Protein AF-A0A101W1P0-F1 (afdb_monomer_lite)

Sequence (208 aa):
MMTFKEIDERINHYEEEIEWSANLIKRLNEILVDEESKSLIENIEKQKMKVEFFCFVTSNYLDLLCTYRNLKRAKSDWEKYYNIKIAYLISYETINTYHKFKGQIYKTVDQEEKDFYKQFFDMLNREVSEFKEIYDYDNVMSKIRNKSIAHYDRNFLDYYSSFELIDNNNSKDIVRSFLNFINPLHYFTYGLIKGEIDQFLFIDSWMS

Secondary structure (DSSP, 8-state):
---HHHHHHHHHHHHHHHHHHHHHHHHHHHHHHH---HHHHHHHHHHHHHHHHHHHHHHHHHHHHHHHHHHHH--SHHHHHHHHHHHHHHHHHHHHHHHHHHHHHHHHS-TTTHHHHHHHHHHHHHHHHHHHHHTTIIIIIHHHIIIIISS--SSHHHHHHHHHHHHHTTGGGHHHHHHHHHHHHHHHHHHHHHT---TTHHHHTT--

Structur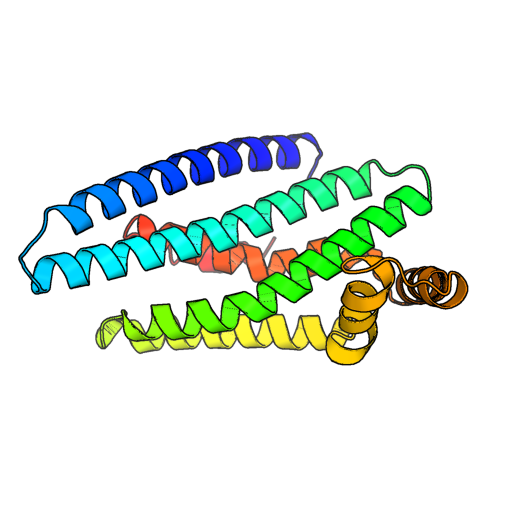e (mmCIF, N/CA/C/O backbone):
data_AF-A0A101W1P0-F1
#
_entry.id   AF-A0A101W1P0-F1
#
loop_
_atom_site.group_PDB
_atom_site.id
_atom_site.type_symbol
_atom_site.label_atom_id
_atom_site.label_alt_id
_atom_site.label_comp_id
_atom_site.label_asym_id
_atom_site.label_entity_id
_atom_site.label_seq_id
_atom_site.pdbx_PDB_ins_code
_atom_site.Cartn_x
_atom_site.Cartn_y
_atom_site.Cartn_z
_atom_site.occupancy
_atom_site.B_iso_or_equiv
_atom_site.auth_seq_id
_atom_site.auth_comp_id
_atom_site.auth_asym_id
_atom_site.auth_atom_id
_atom_site.pdbx_PDB_model_num
ATOM 1 N N . MET A 1 1 ? 1.125 11.527 -17.133 1.00 65.06 1 MET A N 1
ATOM 2 C CA . MET A 1 1 ? 2.288 10.861 -16.490 1.00 65.06 1 MET A CA 1
ATOM 3 C C . MET A 1 1 ? 2.918 11.850 -15.517 1.00 65.06 1 MET A C 1
ATOM 5 O O . MET A 1 1 ? 3.311 12.911 -15.981 1.00 65.06 1 MET A O 1
ATOM 9 N N . MET A 1 2 ? 3.004 11.537 -14.215 1.00 76.81 2 MET A N 1
ATOM 10 C CA . MET A 1 2 ? 3.520 12.484 -13.203 1.00 76.81 2 MET A CA 1
ATOM 11 C C . MET A 1 2 ? 4.956 12.943 -13.510 1.00 76.81 2 MET A C 1
ATOM 13 O O . MET A 1 2 ? 5.823 12.127 -13.857 1.00 76.81 2 MET A O 1
ATOM 17 N N . THR A 1 3 ? 5.206 14.241 -13.383 1.00 86.81 3 THR A N 1
ATOM 18 C CA . THR A 1 3 ? 6.513 14.906 -13.437 1.00 86.81 3 THR A CA 1
ATOM 19 C C . THR A 1 3 ? 7.334 14.604 -12.180 1.00 86.81 3 THR A C 1
ATOM 21 O O . THR A 1 3 ? 6.804 14.158 -11.169 1.00 86.81 3 THR A O 1
ATOM 24 N N . PHE A 1 4 ? 8.651 14.837 -12.219 1.00 89.06 4 PHE A N 1
ATOM 25 C CA . PHE A 1 4 ? 9.485 14.664 -11.019 1.00 89.06 4 PHE A CA 1
ATOM 26 C C . PHE A 1 4 ? 9.075 15.600 -9.884 1.00 89.06 4 PHE A C 1
ATOM 28 O O . PHE A 1 4 ? 9.052 15.169 -8.740 1.00 89.06 4 PHE A O 1
ATOM 35 N N . LYS A 1 5 ? 8.701 16.838 -10.223 1.00 87.94 5 LYS A N 1
ATOM 36 C CA . LYS A 1 5 ? 8.230 17.824 -9.256 1.00 87.94 5 LYS A CA 1
ATOM 37 C C . LYS A 1 5 ? 6.978 17.328 -8.526 1.00 87.94 5 LYS A C 1
ATOM 39 O O . LYS A 1 5 ? 6.982 17.299 -7.307 1.00 87.94 5 LYS A O 1
ATOM 44 N N . GLU A 1 6 ? 5.973 16.853 -9.264 1.00 83.31 6 GLU A N 1
ATOM 45 C CA . GLU A 1 6 ? 4.740 16.312 -8.669 1.00 83.31 6 GLU A CA 1
ATOM 46 C C . GLU A 1 6 ? 5.007 15.080 -7.793 1.00 83.31 6 GLU A C 1
ATOM 48 O O . GLU A 1 6 ? 4.371 14.912 -6.757 1.00 83.31 6 GLU A O 1
ATOM 53 N N . ILE A 1 7 ? 5.944 14.209 -8.191 1.00 85.94 7 ILE A N 1
ATOM 54 C CA . ILE A 1 7 ? 6.313 13.042 -7.378 1.00 85.94 7 ILE A CA 1
ATOM 55 C C . ILE A 1 7 ? 6.974 13.487 -6.069 1.00 85.94 7 ILE A C 1
ATOM 57 O O . ILE A 1 7 ? 6.608 12.984 -5.012 1.00 85.94 7 ILE A O 1
ATOM 61 N N . ASP A 1 8 ? 7.927 14.419 -6.131 1.00 87.94 8 ASP A N 1
ATOM 62 C CA . ASP A 1 8 ? 8.639 14.910 -4.948 1.00 87.94 8 ASP A CA 1
ATOM 63 C C . ASP A 1 8 ? 7.693 15.682 -4.002 1.00 87.94 8 ASP A C 1
ATOM 65 O O . ASP A 1 8 ? 7.749 15.485 -2.792 1.00 87.94 8 ASP A O 1
ATOM 69 N N . GLU A 1 9 ? 6.765 16.484 -4.537 1.00 86.44 9 GLU A N 1
ATOM 70 C CA . GLU A 1 9 ? 5.724 17.166 -3.750 1.00 86.44 9 GLU A CA 1
ATOM 71 C C . GLU A 1 9 ? 4.811 16.173 -3.020 1.00 86.44 9 GLU A C 1
ATOM 73 O O . GLU A 1 9 ? 4.556 16.339 -1.827 1.00 86.44 9 GLU A O 1
ATOM 78 N N . ARG A 1 10 ? 4.363 15.110 -3.702 1.00 86.12 10 ARG A N 1
ATOM 79 C CA . ARG A 1 10 ? 3.556 14.052 -3.076 1.00 86.12 10 ARG A CA 1
ATOM 80 C C . ARG A 1 10 ? 4.334 13.292 -2.007 1.00 86.12 10 ARG A C 1
ATOM 82 O O . ARG A 1 10 ? 3.771 13.014 -0.957 1.00 86.12 10 ARG A O 1
ATOM 89 N N . ILE A 1 11 ? 5.603 12.961 -2.259 1.00 89.94 11 ILE A N 1
ATOM 90 C CA . ILE A 1 11 ? 6.446 12.274 -1.269 1.00 89.94 11 ILE A CA 1
ATOM 91 C C . ILE A 1 11 ? 6.543 13.111 0.007 1.00 89.94 11 ILE A C 1
ATOM 93 O O . ILE A 1 11 ? 6.231 12.600 1.075 1.00 89.94 11 ILE A O 1
ATOM 97 N N . ASN A 1 12 ? 6.897 14.393 -0.109 1.00 89.62 12 ASN A N 1
ATOM 98 C CA . ASN A 1 12 ? 7.040 15.265 1.057 1.00 89.62 12 ASN A CA 1
ATOM 99 C C . ASN A 1 12 ? 5.719 15.399 1.828 1.00 89.62 12 ASN A C 1
ATOM 101 O O . ASN A 1 12 ? 5.697 15.280 3.047 1.00 89.62 12 ASN A O 1
ATOM 105 N N . HIS A 1 13 ? 4.607 15.594 1.113 1.00 87.75 13 HIS A N 1
ATOM 106 C CA . HIS A 1 13 ? 3.289 15.693 1.733 1.00 87.75 13 HIS A CA 1
ATOM 107 C C . HIS A 1 13 ? 2.920 14.428 2.525 1.00 87.75 13 HIS A C 1
ATOM 109 O O . HIS A 1 13 ? 2.543 14.516 3.690 1.00 87.75 13 HIS A O 1
ATOM 115 N N . TYR A 1 14 ? 3.059 13.244 1.924 1.00 88.12 14 TYR A N 1
ATOM 116 C CA . TYR A 1 14 ? 2.686 11.992 2.585 1.00 88.12 14 TYR A CA 1
ATOM 117 C C . TYR A 1 14 ? 3.679 11.564 3.676 1.00 88.12 14 TYR A C 1
ATOM 119 O O . TYR A 1 14 ? 3.295 10.851 4.602 1.00 88.12 14 TYR A O 1
ATOM 127 N N . GLU A 1 15 ? 4.934 12.014 3.615 1.00 93.56 15 GLU A N 1
ATOM 128 C CA . GLU A 1 15 ? 5.901 11.854 4.707 1.00 93.56 15 GLU A CA 1
ATOM 129 C C . GLU A 1 15 ? 5.435 12.598 5.970 1.00 93.56 15 GLU A C 1
ATOM 131 O O . GLU A 1 15 ? 5.394 12.005 7.052 1.00 93.56 15 GLU A O 1
ATOM 136 N N . GLU A 1 16 ? 4.973 13.845 5.824 1.00 90.81 16 GLU A N 1
ATOM 137 C CA . GLU A 1 16 ? 4.383 14.622 6.924 1.00 90.81 16 GLU A CA 1
ATOM 138 C C . GLU A 1 16 ? 3.122 13.943 7.496 1.00 90.81 16 GLU A C 1
ATOM 140 O O . GLU A 1 16 ? 2.941 13.875 8.717 1.00 90.81 16 GLU A O 1
ATOM 145 N N . GLU A 1 17 ? 2.255 13.390 6.637 1.00 89.19 17 GLU A N 1
ATOM 146 C CA . GLU A 1 17 ? 1.043 12.683 7.077 1.00 89.19 17 GLU A CA 1
ATOM 147 C C . GLU A 1 17 ? 1.354 11.406 7.873 1.00 89.19 17 GLU A C 1
ATOM 149 O O . GLU A 1 17 ? 0.677 11.116 8.869 1.00 89.19 17 GLU A O 1
ATOM 154 N N . ILE A 1 18 ? 2.387 10.651 7.482 1.00 93.50 18 ILE A N 1
ATOM 155 C CA . ILE A 1 18 ? 2.842 9.477 8.239 1.00 93.50 18 ILE A CA 1
ATOM 156 C C . ILE A 1 18 ? 3.425 9.889 9.584 1.00 93.50 18 ILE A C 1
ATOM 158 O O . ILE A 1 18 ? 3.106 9.254 10.591 1.00 93.50 18 ILE A O 1
ATOM 162 N N . GLU A 1 19 ? 4.255 10.931 9.635 1.00 94.44 19 GLU A N 1
ATOM 163 C CA . GLU A 1 19 ? 4.837 11.393 10.896 1.00 94.44 19 GLU A CA 1
ATOM 164 C C . GLU A 1 19 ? 3.741 11.822 11.880 1.00 94.44 19 GLU A C 1
ATOM 166 O O . GLU A 1 19 ? 3.730 11.407 13.048 1.00 94.44 19 GLU A O 1
ATOM 171 N N . TRP A 1 20 ? 2.765 12.594 11.396 1.00 93.50 20 TRP A N 1
ATOM 172 C CA . TRP A 1 20 ? 1.596 12.976 12.180 1.00 93.50 20 TRP A CA 1
ATOM 173 C C . TRP A 1 20 ? 0.829 11.747 12.692 1.00 93.50 20 TRP A C 1
ATOM 175 O O . TRP A 1 20 ? 0.535 11.651 13.889 1.00 93.50 20 TRP A O 1
ATOM 185 N N . SER A 1 21 ? 0.567 10.773 11.819 1.00 93.81 21 SER A N 1
ATOM 186 C CA . SER A 1 21 ? -0.198 9.566 12.156 1.00 93.81 21 SER A CA 1
ATOM 187 C C . SER A 1 21 ? 0.542 8.650 13.136 1.00 93.81 21 SER A C 1
ATOM 189 O O . SER A 1 21 ? -0.061 8.096 14.057 1.00 93.81 21 SER A O 1
ATOM 191 N N . ALA A 1 22 ? 1.865 8.532 13.010 1.00 94.31 22 ALA A N 1
ATOM 192 C CA . ALA A 1 22 ? 2.700 7.783 13.944 1.00 94.31 22 ALA A CA 1
ATOM 193 C C . ALA A 1 22 ? 2.669 8.405 15.348 1.00 94.31 22 ALA A C 1
ATOM 195 O O . ALA A 1 22 ? 2.570 7.692 16.350 1.00 94.31 22 ALA A O 1
ATOM 196 N N . ASN A 1 23 ? 2.705 9.737 15.437 1.00 95.62 23 ASN A N 1
ATOM 197 C CA . ASN A 1 23 ? 2.563 10.445 16.708 1.00 95.62 23 ASN A CA 1
ATOM 198 C C . ASN A 1 23 ? 1.153 10.300 17.297 1.00 95.62 23 ASN A C 1
ATOM 200 O O . ASN A 1 23 ? 1.015 10.164 18.513 1.00 95.62 23 ASN A O 1
ATOM 204 N N . LEU A 1 24 ? 0.115 10.260 16.458 1.00 94.31 24 LEU A N 1
ATOM 205 C CA . LEU A 1 24 ? -1.246 9.967 16.901 1.00 94.31 24 LEU A CA 1
ATOM 206 C C . LEU A 1 24 ? -1.354 8.557 17.501 1.00 94.31 24 LEU A C 1
ATOM 208 O O . LEU A 1 24 ? -1.887 8.415 18.598 1.00 94.31 24 LEU A O 1
ATOM 212 N N . ILE A 1 25 ? -0.784 7.532 16.857 1.00 95.00 25 ILE A N 1
ATOM 213 C CA . ILE A 1 25 ? -0.753 6.159 17.399 1.00 95.00 25 ILE A CA 1
ATOM 214 C C . ILE A 1 25 ? -0.057 6.114 18.765 1.00 95.00 25 ILE A C 1
ATOM 216 O O . ILE A 1 25 ? -0.557 5.456 19.677 1.00 95.00 25 ILE A O 1
ATOM 220 N N . LYS A 1 26 ? 1.071 6.819 18.934 1.00 94.56 26 LYS A N 1
ATOM 221 C CA . LYS A 1 26 ? 1.766 6.901 20.232 1.00 94.56 26 LYS A CA 1
ATOM 222 C C . LYS A 1 26 ? 0.850 7.458 21.322 1.00 94.56 26 LYS A C 1
ATOM 224 O O . LYS A 1 26 ? 0.697 6.813 22.352 1.00 94.56 26 LYS A O 1
ATOM 229 N N . ARG A 1 27 ? 0.170 8.576 21.054 1.00 93.88 27 ARG A N 1
ATOM 230 C CA . ARG A 1 27 ? -0.783 9.185 21.998 1.00 93.88 27 ARG A CA 1
ATOM 231 C C . ARG A 1 27 ? -1.953 8.259 22.325 1.00 93.88 27 ARG A C 1
ATOM 233 O O . ARG A 1 27 ? -2.340 8.151 23.479 1.00 93.88 27 ARG A O 1
ATOM 240 N N . LEU A 1 28 ? -2.509 7.567 21.328 1.00 93.56 28 LEU A N 1
ATOM 241 C CA . LEU A 1 28 ? -3.591 6.602 21.559 1.00 93.56 28 LEU A CA 1
ATOM 242 C C . LEU A 1 28 ? -3.126 5.441 22.452 1.00 93.56 28 LEU A C 1
ATOM 244 O O . LEU A 1 28 ? -3.877 5.011 23.321 1.00 93.56 28 LEU A O 1
ATOM 248 N N . ASN A 1 29 ? -1.890 4.962 22.279 1.00 92.31 29 ASN A N 1
ATOM 249 C CA . ASN A 1 29 ? -1.316 3.936 23.153 1.00 92.31 29 ASN A CA 1
ATOM 250 C C . ASN A 1 29 ? -1.101 4.436 24.585 1.00 92.31 29 ASN A C 1
ATOM 252 O O . ASN A 1 29 ? -1.337 3.673 25.510 1.00 92.31 29 ASN A O 1
ATOM 256 N N . GLU A 1 30 ? -0.670 5.685 24.770 1.00 92.62 30 GLU A N 1
ATOM 257 C CA . GLU A 1 30 ? -0.522 6.289 26.101 1.00 92.62 30 GLU A CA 1
ATOM 258 C C . GLU A 1 30 ? -1.869 6.335 26.833 1.00 92.62 30 GLU A C 1
ATOM 260 O O . GLU A 1 30 ? -1.957 5.889 27.971 1.00 92.62 30 GLU A O 1
ATOM 265 N N . ILE A 1 31 ? -2.941 6.760 26.153 1.00 90.50 31 ILE A N 1
ATOM 266 C CA . ILE A 1 31 ? -4.289 6.795 26.745 1.00 90.50 31 ILE A CA 1
ATOM 267 C C . ILE A 1 31 ? -4.766 5.384 27.124 1.00 90.50 31 ILE A C 1
ATOM 269 O O . ILE A 1 31 ? -5.358 5.203 28.182 1.00 90.50 31 ILE A O 1
ATOM 273 N N . LEU A 1 32 ? -4.493 4.370 26.294 1.00 90.00 32 LEU A N 1
ATOM 274 C CA . LEU A 1 32 ? -4.893 2.983 26.574 1.00 90.00 32 LEU A CA 1
ATOM 275 C C . LEU A 1 32 ? -4.239 2.384 27.826 1.00 90.00 32 LEU A C 1
ATOM 277 O O . LEU A 1 32 ? -4.785 1.434 28.379 1.00 90.00 32 LEU A O 1
ATOM 281 N N . VAL A 1 33 ? -3.074 2.883 28.250 1.00 86.94 33 VAL A N 1
ATOM 282 C CA . VAL A 1 33 ? -2.383 2.382 29.451 1.00 86.94 33 VAL A CA 1
ATOM 283 C C . VAL A 1 33 ? -3.091 2.830 30.729 1.00 86.94 33 VAL A C 1
ATOM 285 O O . VAL A 1 33 ? -3.136 2.065 31.691 1.00 86.94 33 VAL A O 1
ATOM 288 N N . ASP A 1 34 ? -3.658 4.035 30.718 1.00 83.38 34 ASP A N 1
ATOM 289 C CA . ASP A 1 34 ? -4.234 4.680 31.901 1.00 83.38 34 ASP A CA 1
ATOM 290 C C . ASP A 1 34 ? -5.771 4.569 31.965 1.00 83.38 34 ASP A C 1
ATOM 292 O O . ASP A 1 34 ? -6.382 4.969 32.956 1.00 83.38 34 ASP A O 1
ATOM 296 N N . GLU A 1 35 ? -6.412 4.043 30.916 1.00 87.12 35 GLU A N 1
ATOM 297 C CA . GLU A 1 35 ? -7.869 3.963 30.816 1.00 87.12 35 GLU A CA 1
ATOM 298 C C . GLU A 1 35 ? -8.428 2.654 31.396 1.00 87.12 35 GLU A C 1
ATOM 300 O O . GLU A 1 35 ? -8.010 1.558 31.027 1.00 87.12 35 GLU A O 1
ATOM 305 N N . GLU A 1 36 ? -9.443 2.758 32.258 1.00 86.25 36 GLU A N 1
ATOM 306 C CA . GLU A 1 36 ? -10.126 1.604 32.867 1.00 86.25 36 GLU A CA 1
ATOM 307 C C . GLU A 1 36 ? -11.533 1.379 32.280 1.00 86.25 36 GLU A C 1
ATOM 309 O O . GLU A 1 36 ? -12.124 0.301 32.419 1.00 86.25 36 GLU A O 1
ATOM 314 N N . SER A 1 37 ? -12.097 2.376 31.589 1.00 90.88 37 SER A N 1
ATOM 315 C CA . SER A 1 37 ? -13.409 2.268 30.957 1.00 90.88 37 SER A CA 1
ATOM 316 C C . SER A 1 37 ? -13.354 1.382 29.717 1.00 90.88 37 SER A C 1
ATOM 318 O O . SER A 1 37 ? -12.920 1.796 28.642 1.00 90.88 37 SER A O 1
ATOM 320 N N . LYS A 1 38 ? -13.920 0.175 29.826 1.00 88.00 38 LYS A N 1
ATOM 321 C CA . LYS A 1 38 ? -14.026 -0.781 28.712 1.00 88.00 38 LYS A CA 1
ATOM 322 C C . LYS A 1 38 ? -14.608 -0.165 27.430 1.00 88.00 38 LYS A C 1
ATOM 324 O O . LYS A 1 38 ? -14.101 -0.416 26.344 1.00 88.00 38 LYS A O 1
ATOM 329 N N . SER A 1 39 ? -15.651 0.658 27.554 1.00 88.69 39 SER A N 1
ATOM 330 C CA . SER A 1 39 ? -16.285 1.311 26.396 1.00 88.69 39 SER A CA 1
ATOM 331 C C . SER A 1 39 ? -15.371 2.325 25.698 1.00 88.69 39 SER A C 1
ATOM 333 O O . SER A 1 39 ? -15.415 2.470 24.478 1.00 88.69 39 SER A O 1
ATOM 335 N N . LEU A 1 40 ? -14.525 3.016 26.465 1.00 89.12 40 LEU A N 1
ATOM 336 C CA . LEU A 1 40 ? -13.589 3.998 25.937 1.00 89.12 40 LEU A CA 1
ATOM 337 C C . LEU A 1 40 ? -12.370 3.307 25.319 1.00 89.12 40 LEU A C 1
ATOM 339 O O . LEU A 1 40 ? -11.974 3.680 24.218 1.00 89.12 40 LEU A O 1
ATOM 343 N N . ILE A 1 41 ? -11.871 2.240 25.952 1.00 91.12 41 ILE A N 1
ATOM 344 C CA . ILE A 1 41 ? -10.843 1.348 25.393 1.00 91.12 41 ILE A CA 1
ATOM 345 C C . ILE A 1 41 ? -11.269 0.845 24.011 1.00 91.12 41 ILE A C 1
ATOM 347 O O . ILE A 1 41 ? -10.544 1.048 23.041 1.00 91.12 41 ILE A O 1
ATOM 351 N N . GLU A 1 42 ? -12.471 0.271 23.888 1.00 90.25 42 GLU A N 1
ATOM 352 C CA . GLU A 1 42 ? -12.977 -0.247 22.609 1.00 90.25 42 GLU A CA 1
ATOM 353 C C . GLU A 1 42 ? -13.041 0.847 21.525 1.00 90.25 42 GLU A C 1
ATOM 355 O O . GLU A 1 42 ? -12.710 0.605 20.362 1.00 90.25 42 GLU A O 1
ATOM 360 N N . ASN A 1 43 ? -13.431 2.072 21.888 1.00 90.62 43 ASN A N 1
ATOM 361 C CA . ASN A 1 43 ? -13.457 3.196 20.953 1.00 90.62 43 ASN A CA 1
ATOM 362 C C . ASN A 1 43 ? -12.049 3.644 20.536 1.00 90.62 43 ASN A C 1
ATOM 364 O O . ASN A 1 43 ? -11.818 3.904 19.353 1.00 90.62 43 ASN A O 1
ATOM 368 N N . ILE A 1 44 ? -11.103 3.707 21.474 1.00 92.81 44 ILE A N 1
ATOM 369 C CA . ILE A 1 44 ? -9.711 4.072 21.191 1.00 92.81 44 ILE A CA 1
ATOM 370 C C . ILE A 1 44 ? -9.046 3.012 20.306 1.00 92.81 44 ILE A C 1
ATOM 372 O O . ILE A 1 44 ? -8.378 3.367 19.336 1.00 92.81 44 ILE A O 1
ATOM 376 N N . GLU A 1 45 ? -9.277 1.724 20.564 1.00 92.44 45 GLU A N 1
ATOM 377 C CA . GLU A 1 45 ? -8.770 0.627 19.731 1.00 92.44 45 GLU A CA 1
ATOM 378 C C . GLU A 1 45 ? -9.301 0.702 18.295 1.00 92.44 45 GLU A C 1
ATOM 380 O O . GLU A 1 45 ? -8.533 0.546 17.341 1.00 92.44 45 GLU A O 1
ATOM 385 N N . LYS A 1 46 ? -10.594 1.013 18.114 1.00 91.44 46 LYS A N 1
ATOM 386 C CA . LYS A 1 46 ? -11.175 1.241 16.780 1.00 91.44 46 LYS A CA 1
ATOM 387 C C . LYS A 1 46 ? -10.498 2.404 16.056 1.00 91.44 46 LYS A C 1
ATOM 389 O O . LYS A 1 46 ? -10.213 2.290 14.865 1.00 91.44 46 LYS A O 1
ATOM 394 N N . GLN A 1 47 ? -10.238 3.513 16.749 1.00 92.12 47 GLN A N 1
ATOM 395 C CA . GLN A 1 47 ? -9.557 4.665 16.151 1.00 92.12 47 GLN A CA 1
ATOM 396 C C . GLN A 1 47 ? -8.106 4.343 15.803 1.00 92.12 47 GLN A C 1
ATOM 398 O O . GLN A 1 47 ? -7.673 4.597 14.682 1.00 92.12 47 GLN A O 1
ATOM 403 N N . LYS A 1 48 ? -7.377 3.696 16.715 1.00 94.31 48 LYS A N 1
ATOM 404 C CA . LYS A 1 48 ? -6.009 3.235 16.473 1.00 94.31 48 LYS A CA 1
ATOM 405 C C . LYS A 1 48 ? -5.934 2.343 15.235 1.00 94.31 48 LYS A C 1
ATOM 407 O O . LYS A 1 48 ? -5.092 2.586 14.381 1.00 94.31 48 LYS A O 1
ATOM 412 N N . MET A 1 49 ? -6.852 1.390 15.086 1.00 94.19 49 MET A N 1
ATOM 413 C CA . MET A 1 49 ? -6.920 0.510 13.916 1.00 94.19 49 MET A CA 1
ATOM 414 C C . MET A 1 49 ? -7.122 1.279 12.600 1.00 94.19 49 MET A C 1
ATOM 416 O O . MET A 1 49 ? -6.500 0.942 11.593 1.00 94.19 49 MET A O 1
ATOM 420 N N . LYS A 1 50 ? -7.969 2.319 12.586 1.00 92.88 50 LYS A N 1
ATOM 421 C CA . LYS A 1 50 ? -8.150 3.187 11.407 1.00 92.88 50 LYS A CA 1
ATOM 422 C C . LYS A 1 50 ? -6.857 3.929 11.059 1.00 92.88 50 LYS A C 1
ATOM 424 O O . LYS A 1 50 ? -6.475 3.963 9.891 1.00 92.88 50 LYS A O 1
ATOM 429 N N . VAL A 1 51 ? -6.164 4.464 12.067 1.00 94.88 51 VAL A N 1
ATOM 430 C CA . VAL A 1 51 ? -4.887 5.170 11.879 1.00 94.88 51 VAL A CA 1
ATOM 431 C C . VAL A 1 51 ? -3.786 4.218 11.410 1.00 94.88 51 VAL A C 1
ATOM 433 O O . VAL A 1 51 ? -3.054 4.540 10.483 1.00 94.88 51 VAL A O 1
ATOM 436 N N . GLU A 1 52 ? -3.694 3.016 11.979 1.00 95.75 52 GLU A N 1
ATOM 437 C CA . GLU A 1 52 ? -2.753 1.983 11.531 1.00 95.75 52 GLU A CA 1
ATOM 438 C C . GLU A 1 52 ? -3.019 1.560 10.085 1.00 95.75 52 GLU A C 1
ATOM 440 O O . GLU A 1 52 ? -2.073 1.375 9.317 1.00 95.75 52 GLU A O 1
ATOM 445 N N . PHE A 1 53 ? -4.291 1.457 9.687 1.00 95.25 53 PHE A N 1
ATOM 446 C CA . PHE A 1 53 ? -4.635 1.134 8.309 1.00 95.25 53 PHE A CA 1
ATOM 447 C C . PHE A 1 53 ? -4.222 2.246 7.340 1.00 95.25 53 PHE A C 1
ATOM 449 O O . PHE A 1 53 ? -3.640 1.957 6.297 1.00 95.25 53 PHE A O 1
ATOM 456 N N . PHE A 1 54 ? -4.459 3.509 7.693 1.00 94.69 54 PHE A N 1
ATOM 457 C CA . PHE A 1 54 ? -3.957 4.646 6.926 1.00 94.69 54 PHE A CA 1
ATOM 458 C C . PHE A 1 54 ? -2.433 4.631 6.820 1.00 94.69 54 PHE A C 1
ATOM 460 O O . PHE A 1 54 ? -1.925 4.596 5.707 1.00 94.69 54 PHE A O 1
ATOM 467 N N . CYS A 1 55 ? -1.707 4.529 7.940 1.00 95.88 55 CYS A N 1
ATOM 468 C CA . CYS A 1 55 ? -0.244 4.430 7.945 1.00 95.88 55 CYS A CA 1
ATOM 469 C C . CYS A 1 55 ? 0.255 3.316 7.020 1.00 95.88 55 CYS A C 1
ATOM 471 O O . CYS A 1 55 ? 1.202 3.512 6.258 1.00 95.88 55 CYS A O 1
ATOM 473 N N . PHE A 1 56 ? -0.387 2.145 7.063 1.00 96.38 56 PHE A N 1
ATOM 474 C CA . PHE A 1 56 ? -0.066 1.034 6.177 1.00 96.38 56 PHE A CA 1
ATOM 475 C C . PHE A 1 56 ? -0.251 1.420 4.703 1.00 96.38 56 PHE A C 1
ATOM 477 O O . PHE A 1 56 ? 0.649 1.207 3.898 1.00 96.38 56 PHE A O 1
ATOM 484 N N . VAL A 1 57 ? -1.380 2.017 4.331 1.00 94.75 57 VAL A N 1
ATOM 485 C CA . VAL A 1 57 ? -1.637 2.402 2.937 1.00 94.75 57 VAL A CA 1
ATOM 486 C C . VAL A 1 57 ? -0.689 3.513 2.476 1.00 94.75 57 VAL A C 1
ATOM 488 O O . VAL A 1 57 ? -0.076 3.383 1.419 1.00 94.75 57 VAL A O 1
ATOM 491 N N . THR A 1 58 ? -0.512 4.567 3.273 1.00 93.75 58 THR A N 1
ATOM 492 C CA . THR A 1 58 ? 0.338 5.722 2.949 1.00 93.75 58 THR A CA 1
ATOM 493 C C . THR A 1 58 ? 1.813 5.344 2.852 1.00 93.75 58 THR A C 1
ATOM 495 O O . THR A 1 58 ? 2.500 5.803 1.943 1.00 93.75 58 THR A O 1
ATOM 498 N N . SER A 1 59 ? 2.311 4.454 3.717 1.00 96.31 59 SER A N 1
ATOM 499 C CA . SER A 1 59 ? 3.702 3.975 3.625 1.00 96.31 59 SER A CA 1
ATOM 500 C C . SER A 1 59 ? 3.954 3.190 2.338 1.00 96.31 59 SER A C 1
ATOM 502 O O . SER A 1 59 ? 4.902 3.490 1.616 1.00 96.31 59 SER A O 1
ATOM 504 N N . ASN A 1 60 ? 3.057 2.269 1.972 1.00 95.94 60 ASN A N 1
ATOM 505 C CA . ASN A 1 60 ? 3.166 1.557 0.695 1.00 95.94 60 ASN A CA 1
ATOM 506 C C . ASN A 1 60 ? 3.021 2.511 -0.504 1.00 95.94 60 ASN A C 1
ATOM 508 O O . ASN A 1 60 ? 3.692 2.334 -1.521 1.00 95.94 60 ASN A O 1
ATOM 512 N N . TYR A 1 61 ? 2.189 3.549 -0.386 1.00 91.62 61 TYR A N 1
ATOM 513 C CA . TYR A 1 61 ? 2.065 4.594 -1.399 1.00 91.62 61 TYR A CA 1
ATOM 514 C C . TYR A 1 61 ? 3.380 5.358 -1.611 1.00 91.62 61 TYR A C 1
ATOM 516 O O . TYR A 1 61 ? 3.841 5.507 -2.746 1.00 91.62 61 TYR A O 1
ATOM 524 N N . LEU A 1 62 ? 4.019 5.793 -0.522 1.00 93.88 62 LEU A N 1
ATOM 525 C CA . LEU A 1 62 ? 5.329 6.445 -0.544 1.00 93.88 62 LEU A CA 1
ATOM 526 C C . LEU A 1 62 ? 6.408 5.551 -1.152 1.00 93.88 62 LEU A C 1
ATOM 528 O O . LEU A 1 62 ? 7.166 6.005 -2.013 1.00 93.88 62 LEU A O 1
ATOM 532 N N . ASP A 1 63 ? 6.456 4.280 -0.755 1.00 95.56 63 ASP A N 1
ATOM 533 C CA . ASP A 1 63 ? 7.424 3.321 -1.285 1.00 95.56 63 ASP A CA 1
ATOM 534 C C . ASP A 1 63 ? 7.260 3.143 -2.804 1.00 95.56 63 ASP A C 1
ATOM 536 O O . ASP A 1 63 ? 8.249 3.115 -3.548 1.00 95.56 63 ASP A O 1
ATOM 540 N N . LEU A 1 64 ? 6.018 3.109 -3.301 1.00 93.00 64 LEU A N 1
ATOM 541 C CA . LEU A 1 64 ? 5.723 3.074 -4.736 1.00 93.00 64 LEU A CA 1
ATOM 542 C C . LEU A 1 64 ? 6.130 4.368 -5.444 1.00 93.00 64 LEU A C 1
ATOM 544 O O . LEU A 1 64 ? 6.717 4.293 -6.523 1.00 93.00 64 LEU A O 1
ATOM 548 N N . LEU A 1 65 ? 5.876 5.545 -4.862 1.00 91.38 65 LEU A N 1
ATOM 549 C CA . LEU A 1 65 ? 6.305 6.828 -5.436 1.00 91.38 65 LEU A CA 1
ATOM 550 C C . LEU A 1 65 ? 7.830 6.933 -5.521 1.00 91.38 65 LEU A C 1
ATOM 552 O O . LEU A 1 65 ? 8.367 7.327 -6.561 1.00 91.38 65 LEU A O 1
ATOM 556 N N . CYS A 1 66 ? 8.538 6.531 -4.466 1.00 94.69 66 CYS A N 1
ATOM 557 C CA . CYS A 1 66 ? 9.995 6.450 -4.448 1.00 94.69 66 CYS A CA 1
ATOM 558 C C . CYS A 1 66 ? 10.509 5.491 -5.528 1.00 94.69 66 CYS A C 1
ATOM 560 O O . CYS A 1 66 ? 11.396 5.848 -6.309 1.00 94.69 66 CYS A O 1
ATOM 562 N N . THR A 1 67 ? 9.907 4.305 -5.624 1.00 94.06 67 THR A N 1
ATOM 563 C CA . THR A 1 67 ? 10.242 3.298 -6.639 1.00 94.06 67 THR A CA 1
ATOM 564 C C . THR A 1 67 ? 9.989 3.824 -8.052 1.00 94.06 67 THR A C 1
ATOM 566 O O . THR A 1 67 ? 10.837 3.681 -8.932 1.00 94.06 67 THR A O 1
ATOM 569 N N . TYR A 1 68 ? 8.867 4.509 -8.274 1.00 91.38 68 TYR A N 1
ATOM 570 C CA . TYR A 1 68 ? 8.523 5.126 -9.552 1.00 91.38 68 TYR A CA 1
ATOM 571 C C . TYR A 1 68 ? 9.513 6.227 -9.940 1.00 91.38 68 TYR A C 1
ATOM 573 O O . TYR A 1 68 ? 10.022 6.244 -11.064 1.00 91.38 68 TYR A O 1
ATOM 581 N N . ARG A 1 69 ? 9.841 7.124 -9.001 1.00 93.00 69 ARG A N 1
ATOM 582 C CA . ARG A 1 69 ? 10.847 8.178 -9.190 1.00 93.00 69 ARG A CA 1
ATOM 583 C C . ARG A 1 69 ? 12.186 7.588 -9.615 1.00 93.00 69 ARG A C 1
ATOM 585 O O . ARG A 1 69 ? 12.799 8.079 -10.563 1.00 93.00 69 ARG A O 1
ATOM 592 N N . ASN A 1 70 ? 12.623 6.537 -8.929 1.00 93.75 70 ASN A N 1
ATOM 593 C CA . ASN A 1 70 ? 13.890 5.871 -9.197 1.00 93.75 70 ASN A CA 1
ATOM 594 C C . ASN A 1 70 ? 13.869 5.144 -10.544 1.00 93.75 70 ASN A C 1
ATOM 596 O O . ASN A 1 70 ? 14.812 5.286 -11.319 1.00 93.75 70 ASN A O 1
ATOM 600 N N . LEU A 1 71 ? 12.772 4.459 -10.881 1.00 91.19 71 LEU A N 1
ATOM 601 C CA . LEU A 1 71 ? 12.599 3.808 -12.180 1.00 91.19 71 LEU A CA 1
ATOM 602 C C . LEU A 1 71 ? 12.678 4.817 -13.336 1.00 91.19 71 LEU A C 1
ATOM 604 O O . LEU A 1 71 ? 13.341 4.549 -14.335 1.00 91.19 71 LEU A O 1
ATOM 608 N N . LYS A 1 72 ? 12.086 6.011 -13.185 1.00 89.31 72 LYS A N 1
ATOM 609 C CA . LYS A 1 72 ? 12.189 7.092 -14.184 1.00 89.31 72 LYS A CA 1
ATOM 610 C C . LYS A 1 72 ? 13.599 7.671 -14.327 1.00 89.31 72 LYS A C 1
ATOM 612 O O . LYS A 1 72 ? 13.901 8.262 -15.360 1.00 89.31 72 LYS A O 1
ATOM 617 N N . ARG A 1 73 ? 14.440 7.567 -13.293 1.00 93.06 73 ARG A N 1
ATOM 618 C CA . ARG A 1 73 ? 15.836 8.045 -13.299 1.00 93.06 73 ARG A CA 1
ATOM 619 C C . ARG A 1 73 ? 16.842 6.960 -13.680 1.00 93.06 73 ARG A C 1
ATOM 621 O O . ARG A 1 73 ? 17.996 7.298 -13.934 1.00 93.06 73 ARG A O 1
ATOM 628 N N . ALA A 1 74 ? 16.422 5.696 -13.706 1.00 93.06 74 ALA A N 1
ATOM 629 C CA . ALA A 1 74 ? 17.283 4.554 -13.965 1.00 93.06 74 ALA A CA 1
ATOM 630 C C . ALA A 1 74 ? 17.963 4.676 -15.336 1.00 93.06 74 ALA A C 1
ATOM 632 O O . ALA A 1 74 ? 17.306 4.893 -16.357 1.00 93.06 74 ALA A O 1
ATOM 633 N N . LYS A 1 75 ? 19.288 4.520 -15.356 1.00 93.31 75 LYS A N 1
ATOM 634 C CA . LYS A 1 75 ? 20.104 4.619 -16.575 1.00 93.31 75 LYS A CA 1
ATOM 635 C C . LYS A 1 75 ? 20.545 3.247 -17.061 1.00 93.31 75 LYS A C 1
ATOM 637 O O . LYS A 1 75 ? 20.631 3.022 -18.264 1.00 93.31 75 LYS A O 1
ATOM 642 N N . SER A 1 76 ? 20.802 2.339 -16.127 1.00 91.44 76 SER A N 1
ATOM 643 C CA . SER A 1 76 ? 21.174 0.953 -16.389 1.00 91.44 76 SER A CA 1
ATOM 644 C C . SER A 1 76 ? 19.976 0.014 -16.272 1.00 91.44 76 SER A C 1
ATOM 646 O O . SER A 1 76 ? 19.009 0.286 -15.556 1.00 91.44 76 SER A O 1
ATOM 648 N N . ASP A 1 77 ? 20.055 -1.136 -16.935 1.00 86.88 77 ASP A N 1
ATOM 649 C CA . ASP A 1 77 ? 19.018 -2.165 -16.817 1.00 86.88 77 ASP A CA 1
ATOM 650 C C . ASP A 1 77 ? 18.999 -2.803 -15.426 1.00 86.88 77 ASP A C 1
ATOM 652 O O . ASP A 1 77 ? 17.942 -3.200 -14.945 1.00 86.88 77 ASP A O 1
ATOM 656 N N . TRP A 1 78 ? 20.134 -2.795 -14.720 1.00 88.06 78 TRP A N 1
ATOM 657 C CA . TRP A 1 78 ? 20.195 -3.250 -13.334 1.00 88.06 78 TRP A CA 1
ATOM 658 C C . TRP A 1 78 ? 19.410 -2.342 -12.382 1.00 88.06 78 TRP A C 1
ATOM 660 O O . TRP A 1 78 ? 18.678 -2.834 -11.526 1.00 88.06 78 TRP A O 1
ATOM 670 N N . GLU A 1 79 ? 19.505 -1.017 -12.545 1.00 90.94 79 GLU A N 1
ATOM 671 C CA . GLU A 1 79 ? 18.688 -0.068 -11.776 1.00 90.94 79 GLU A CA 1
ATOM 672 C C . GLU A 1 79 ? 17.196 -0.249 -12.073 1.00 90.94 79 GLU A C 1
ATOM 674 O O . GLU A 1 79 ? 16.380 -0.223 -11.150 1.00 90.94 79 GLU A O 1
ATOM 679 N N . LYS A 1 80 ? 16.823 -0.466 -13.341 1.00 89.62 80 LYS A N 1
ATOM 680 C CA . LYS A 1 80 ? 15.425 -0.741 -13.711 1.00 89.62 80 LYS A CA 1
ATOM 681 C C . LYS A 1 80 ? 14.934 -2.021 -13.046 1.00 89.62 80 LYS A C 1
ATOM 683 O O . LYS A 1 80 ? 13.903 -2.002 -12.379 1.00 89.62 80 LYS A O 1
ATOM 688 N N . TYR A 1 81 ? 15.703 -3.099 -13.175 1.00 88.00 81 TYR A N 1
ATOM 689 C CA . TYR A 1 81 ? 15.400 -4.391 -12.576 1.00 88.00 81 TYR A CA 1
ATOM 690 C C . TYR A 1 81 ? 15.246 -4.298 -11.060 1.00 88.00 81 TYR A C 1
ATOM 692 O O . TYR A 1 81 ? 14.252 -4.772 -10.515 1.00 88.00 81 TYR A O 1
ATOM 700 N N . TYR A 1 82 ? 16.185 -3.635 -10.380 1.00 89.81 82 TYR A N 1
ATOM 701 C CA . TYR A 1 82 ? 16.115 -3.419 -8.940 1.00 89.81 82 TYR A CA 1
ATOM 702 C C . TYR A 1 82 ? 14.800 -2.742 -8.537 1.00 89.81 82 TYR A C 1
ATOM 704 O O . TYR A 1 82 ? 14.102 -3.247 -7.663 1.00 89.81 82 TYR A O 1
ATOM 712 N N . ASN A 1 83 ? 14.423 -1.645 -9.199 1.00 91.94 83 ASN A N 1
ATOM 713 C CA . ASN A 1 83 ? 13.199 -0.918 -8.856 1.00 91.94 83 ASN A CA 1
ATOM 714 C C . ASN A 1 83 ? 11.930 -1.712 -9.195 1.00 91.94 83 ASN A C 1
ATOM 716 O O . ASN A 1 83 ? 11.000 -1.744 -8.396 1.00 91.94 83 ASN A O 1
ATOM 720 N N . ILE A 1 84 ? 11.892 -2.411 -10.331 1.00 90.62 84 ILE A N 1
ATOM 721 C CA . ILE A 1 84 ? 10.756 -3.273 -10.688 1.00 90.62 84 ILE A CA 1
ATOM 722 C C . ILE A 1 84 ? 10.585 -4.393 -9.658 1.00 90.62 84 ILE A C 1
ATOM 724 O O . ILE A 1 84 ? 9.481 -4.643 -9.181 1.00 90.62 84 ILE A O 1
ATOM 728 N N . LYS A 1 85 ? 11.685 -5.030 -9.257 1.00 89.50 85 LYS A N 1
ATOM 729 C CA . LYS A 1 85 ? 11.706 -6.049 -8.210 1.00 89.50 85 LYS A CA 1
ATOM 730 C C . LYS A 1 85 ? 11.141 -5.512 -6.886 1.00 89.50 85 LYS A C 1
ATOM 732 O O . LYS A 1 85 ? 10.329 -6.180 -6.251 1.00 89.50 85 LYS A O 1
ATOM 737 N N . ILE A 1 86 ? 11.523 -4.298 -6.487 1.00 92.12 86 ILE A N 1
ATOM 738 C CA . ILE A 1 86 ? 10.958 -3.637 -5.303 1.00 92.12 86 ILE A CA 1
ATOM 739 C C . ILE A 1 86 ? 9.453 -3.376 -5.470 1.00 92.12 86 ILE A C 1
ATOM 741 O O . ILE A 1 86 ? 8.690 -3.682 -4.558 1.00 92.12 86 ILE A O 1
ATOM 745 N N . ALA A 1 87 ? 8.991 -2.925 -6.639 1.00 92.38 87 ALA A N 1
ATOM 746 C CA . ALA A 1 87 ? 7.559 -2.750 -6.902 1.00 92.38 87 ALA A CA 1
ATOM 747 C C . ALA A 1 87 ? 6.769 -4.065 -6.774 1.00 92.38 87 ALA A C 1
ATOM 749 O O . ALA A 1 87 ? 5.687 -4.080 -6.182 1.00 92.38 87 ALA A O 1
ATOM 750 N N . TYR A 1 88 ? 7.326 -5.175 -7.272 1.00 91.12 88 TYR A N 1
ATOM 751 C CA . TYR A 1 88 ? 6.757 -6.513 -7.096 1.00 91.12 88 TYR A CA 1
ATOM 752 C C . TYR A 1 88 ? 6.630 -6.893 -5.615 1.00 91.12 88 TYR A C 1
ATOM 754 O O . TYR A 1 88 ? 5.582 -7.392 -5.206 1.00 91.12 88 TYR A O 1
ATOM 762 N N . LEU A 1 89 ? 7.663 -6.625 -4.804 1.00 91.19 89 LEU A N 1
ATOM 763 C CA . LEU A 1 89 ? 7.624 -6.872 -3.359 1.00 91.19 89 LEU A CA 1
ATOM 764 C C . LEU A 1 89 ? 6.521 -6.076 -2.675 1.00 91.19 89 LEU A C 1
ATOM 766 O O . LEU A 1 89 ? 5.703 -6.661 -1.971 1.00 91.19 89 LEU A O 1
ATOM 770 N N . ILE A 1 90 ? 6.520 -4.756 -2.884 1.00 94.25 90 ILE A N 1
ATOM 771 C CA . ILE A 1 90 ? 5.572 -3.841 -2.246 1.00 94.25 90 ILE A CA 1
ATOM 772 C C . ILE A 1 90 ? 4.154 -4.289 -2.582 1.00 94.25 90 ILE A C 1
ATOM 774 O O . ILE A 1 90 ? 3.340 -4.486 -1.684 1.00 94.25 90 ILE A O 1
ATOM 778 N N . SER A 1 91 ? 3.882 -4.551 -3.862 1.00 94.25 91 SER A N 1
ATOM 779 C CA . SER A 1 91 ? 2.565 -4.999 -4.319 1.00 94.25 91 SER A CA 1
ATOM 780 C C . SER A 1 91 ? 2.157 -6.327 -3.673 1.00 94.25 91 SER A C 1
ATOM 782 O O . SER A 1 91 ? 1.035 -6.471 -3.183 1.00 94.25 91 SER A O 1
ATOM 784 N N . TYR A 1 92 ? 3.084 -7.290 -3.611 1.00 92.44 92 TYR A N 1
ATOM 785 C CA . TYR A 1 92 ? 2.840 -8.602 -3.016 1.00 92.44 92 TYR A CA 1
ATOM 786 C C . TYR A 1 92 ? 2.484 -8.519 -1.526 1.00 92.44 92 TYR A C 1
ATOM 788 O O . TYR A 1 92 ? 1.468 -9.074 -1.095 1.00 92.44 92 TYR A O 1
ATOM 796 N N . GLU A 1 93 ? 3.304 -7.817 -0.743 1.00 91.88 93 GLU A N 1
ATOM 797 C CA . GLU A 1 93 ? 3.120 -7.675 0.704 1.00 91.88 93 GLU A CA 1
ATOM 798 C C . GLU A 1 93 ? 1.913 -6.776 1.034 1.00 91.88 93 GLU A C 1
ATOM 800 O O . GLU A 1 93 ? 1.170 -7.062 1.982 1.00 91.88 93 GLU A O 1
ATOM 805 N N . THR A 1 94 ? 1.646 -5.758 0.204 1.00 95.50 94 THR A N 1
ATOM 806 C CA . THR A 1 94 ? 0.463 -4.897 0.333 1.00 95.50 94 THR A CA 1
ATOM 807 C C . THR A 1 94 ? -0.815 -5.714 0.192 1.00 95.50 94 THR A C 1
ATOM 809 O O . THR A 1 94 ? -1.668 -5.665 1.072 1.00 95.50 94 THR A O 1
ATOM 812 N N . ILE A 1 95 ? -0.952 -6.508 -0.876 1.00 94.62 95 ILE A N 1
ATOM 813 C CA . ILE A 1 95 ? -2.149 -7.331 -1.114 1.00 94.62 95 ILE A CA 1
ATOM 814 C C . ILE A 1 95 ? -2.399 -8.293 0.058 1.00 94.62 95 ILE A C 1
ATOM 816 O O . ILE A 1 95 ? -3.525 -8.410 0.551 1.00 94.62 95 ILE A O 1
ATOM 820 N N . ASN A 1 96 ? -1.349 -8.959 0.544 1.00 91.12 96 ASN A N 1
ATOM 821 C CA . ASN A 1 96 ? -1.467 -9.916 1.645 1.00 91.12 96 ASN A CA 1
ATOM 822 C C . ASN A 1 96 ? -1.885 -9.257 2.964 1.00 91.12 96 ASN A C 1
ATOM 824 O O . ASN A 1 96 ? -2.657 -9.829 3.739 1.00 91.12 96 ASN A O 1
ATOM 828 N N . THR A 1 97 ? -1.388 -8.051 3.228 1.00 94.56 97 THR A N 1
ATOM 829 C CA . THR A 1 97 ? -1.692 -7.313 4.458 1.00 94.56 97 THR A CA 1
ATOM 830 C C . THR A 1 97 ? -3.046 -6.602 4.374 1.00 94.56 97 THR A C 1
ATOM 832 O O . THR A 1 97 ? -3.799 -6.599 5.349 1.00 94.56 97 THR A O 1
ATOM 835 N N . TYR A 1 98 ? -3.422 -6.105 3.193 1.00 95.12 98 TYR A N 1
ATOM 836 C CA . TYR A 1 98 ? -4.710 -5.467 2.913 1.00 95.12 98 TYR A CA 1
ATOM 837 C C . TYR A 1 98 ? -5.896 -6.339 3.333 1.00 95.12 98 TYR A C 1
ATOM 839 O O . TYR A 1 98 ? -6.797 -5.861 4.023 1.00 95.12 98 TYR A O 1
ATOM 847 N N . HIS A 1 99 ? -5.893 -7.630 2.986 1.00 92.44 99 HIS A N 1
ATOM 848 C CA . HIS A 1 99 ? -7.005 -8.519 3.332 1.00 92.44 99 HIS A CA 1
ATOM 849 C C . HIS A 1 99 ? -7.216 -8.655 4.849 1.00 92.44 99 HIS A C 1
ATOM 851 O O . HIS A 1 99 ? -8.354 -8.828 5.294 1.00 92.44 99 HIS A O 1
ATOM 857 N N . LYS A 1 100 ? -6.151 -8.517 5.651 1.00 92.31 100 LYS A N 1
ATOM 858 C CA . LYS A 1 100 ? -6.244 -8.510 7.118 1.00 92.31 100 LYS A CA 1
ATOM 859 C C . LYS A 1 100 ? -6.911 -7.228 7.614 1.00 92.31 100 LYS A C 1
ATOM 861 O O . LYS A 1 100 ? -7.891 -7.315 8.353 1.00 92.31 100 LYS A O 1
ATOM 866 N N . PHE A 1 101 ? -6.442 -6.065 7.157 1.00 93.25 101 PHE A N 1
ATOM 867 C CA . PHE A 1 101 ? -7.025 -4.773 7.533 1.00 93.25 101 PHE A CA 1
ATOM 868 C C . PHE A 1 101 ? -8.479 -4.634 7.080 1.00 93.25 101 PHE A C 1
ATOM 870 O O . PHE A 1 101 ? -9.325 -4.275 7.892 1.00 93.25 101 PHE A O 1
ATOM 877 N N . LYS A 1 102 ? -8.807 -5.007 5.835 1.00 92.31 102 LYS A N 1
ATOM 878 C CA . LYS A 1 102 ? -10.188 -5.033 5.321 1.00 92.31 102 LYS A CA 1
ATOM 879 C C . LYS A 1 102 ? -11.122 -5.769 6.282 1.00 92.31 102 LYS A C 1
ATOM 881 O O . LYS A 1 102 ? -12.169 -5.247 6.656 1.00 92.31 102 LYS A O 1
ATOM 886 N N . GLY A 1 103 ? -10.740 -6.982 6.690 1.00 91.00 103 GLY A N 1
ATOM 887 C CA . GLY A 1 103 ? -11.554 -7.808 7.581 1.00 91.00 103 GLY A CA 1
ATOM 888 C C . GLY A 1 103 ? -11.707 -7.227 8.988 1.00 91.00 103 GLY A C 1
ATOM 889 O O . GLY A 1 103 ? -12.726 -7.466 9.632 1.00 91.00 103 GLY A O 1
ATOM 890 N N . GLN A 1 104 ? -10.716 -6.478 9.472 1.00 91.88 104 GLN A N 1
ATOM 891 C CA . GLN A 1 104 ? -10.775 -5.798 10.764 1.00 91.88 104 GLN A CA 1
ATOM 892 C C . GLN A 1 104 ? -11.635 -4.530 10.694 1.00 91.88 104 GLN A C 1
ATOM 894 O O . GLN A 1 104 ? -12.565 -4.399 11.484 1.00 91.88 104 GLN A O 1
ATOM 899 N N . ILE A 1 105 ? -11.412 -3.667 9.700 1.00 91.12 105 ILE A N 1
ATOM 900 C CA . ILE A 1 105 ? -12.194 -2.443 9.481 1.00 91.12 105 ILE A CA 1
ATOM 901 C C . ILE A 1 105 ? -13.666 -2.771 9.264 1.00 91.12 105 ILE A C 1
ATOM 903 O O . ILE A 1 105 ? -14.520 -2.193 9.916 1.00 91.12 105 ILE A O 1
ATOM 907 N N . TYR A 1 106 ? -13.995 -3.764 8.438 1.00 89.69 106 TYR A N 1
ATOM 908 C CA . TYR A 1 106 ? -15.395 -4.120 8.191 1.00 89.69 106 TYR A CA 1
ATOM 909 C C . TYR A 1 106 ? -16.162 -4.541 9.463 1.00 89.69 106 TYR A C 1
ATOM 911 O O . TYR A 1 106 ? -17.384 -4.421 9.521 1.00 89.69 106 TYR A O 1
ATOM 919 N N . LYS A 1 107 ? -15.464 -5.017 10.507 1.00 89.38 107 LYS A N 1
ATOM 920 C CA . LYS A 1 107 ? -16.073 -5.360 11.805 1.00 89.38 107 LYS A CA 1
ATOM 921 C C . LYS A 1 107 ? -16.343 -4.144 12.691 1.00 89.38 107 LYS A C 1
ATOM 923 O O . LYS A 1 107 ? -17.127 -4.268 13.626 1.00 89.38 107 LYS A O 1
ATOM 928 N N . THR A 1 108 ? -15.686 -3.011 12.443 1.00 86.25 108 THR A N 1
ATOM 929 C CA . THR A 1 108 ? -15.826 -1.795 13.260 1.00 86.25 108 THR A CA 1
ATOM 930 C C . THR A 1 108 ? -16.887 -0.833 12.733 1.00 86.25 108 THR A C 1
ATOM 932 O O . THR A 1 108 ? -17.216 0.119 13.434 1.00 86.25 108 THR A O 1
ATOM 935 N N . VAL A 1 109 ? -17.416 -1.096 11.536 1.00 85.00 109 VAL A N 1
ATOM 936 C CA . VAL A 1 109 ? -18.374 -0.254 10.810 1.00 85.00 109 VAL A CA 1
ATOM 937 C C . VAL A 1 109 ? -19.804 -0.506 11.282 1.00 85.00 109 VAL A C 1
ATOM 939 O O . VAL A 1 109 ? -20.225 -1.658 11.462 1.00 85.00 109 VAL A O 1
ATOM 942 N N . ASP A 1 110 ? -20.558 0.580 11.438 1.00 85.38 110 ASP A N 1
ATOM 943 C CA . ASP A 1 110 ? -21.960 0.539 11.839 1.00 85.38 110 ASP A CA 1
ATOM 944 C C . ASP A 1 110 ? -22.843 -0.066 10.744 1.00 85.38 110 ASP A C 1
ATOM 946 O O . ASP A 1 110 ? -22.523 -0.055 9.556 1.00 85.38 110 ASP A O 1
ATOM 950 N N . GLN A 1 111 ? -23.982 -0.637 11.139 1.00 85.31 111 GLN A N 1
ATOM 951 C CA . GLN A 1 111 ? -24.836 -1.395 10.221 1.00 85.31 111 GLN A CA 1
ATOM 952 C C . GLN A 1 111 ? -25.321 -0.563 9.021 1.00 85.31 111 GLN A C 1
ATOM 954 O O . GLN A 1 111 ? -25.486 -1.122 7.939 1.00 85.31 111 GLN A O 1
ATOM 959 N N . GLU A 1 112 ? -25.509 0.742 9.212 1.00 85.75 112 GLU A N 1
ATOM 960 C CA . GLU A 1 112 ? -25.958 1.694 8.188 1.00 85.75 112 GLU A CA 1
ATOM 961 C C . GLU A 1 112 ? -24.897 1.945 7.106 1.00 85.75 112 GLU A C 1
ATOM 963 O O . GLU A 1 112 ? -25.231 2.181 5.949 1.00 85.75 112 GLU A O 1
ATOM 968 N N . GLU A 1 113 ? -23.613 1.823 7.451 1.00 83.88 113 GLU A N 1
ATOM 969 C CA . GLU A 1 113 ? -22.494 2.073 6.538 1.00 83.88 113 GLU A CA 1
ATOM 970 C C . GLU A 1 113 ? -21.975 0.794 5.859 1.00 83.88 113 GLU A C 1
ATOM 972 O O . GLU A 1 113 ? -21.236 0.858 4.873 1.00 83.88 113 GLU A O 1
ATOM 977 N N . LYS A 1 114 ? -22.351 -0.395 6.350 1.00 87.19 114 LYS A N 1
ATOM 978 C CA . LYS A 1 114 ? -21.794 -1.674 5.867 1.00 87.19 114 LYS A CA 1
ATOM 979 C C . LYS A 1 114 ? -21.947 -1.891 4.369 1.00 87.19 114 LYS A C 1
ATOM 981 O O . LYS A 1 114 ? -21.022 -2.418 3.752 1.00 87.19 114 LYS A O 1
ATOM 986 N N . ASP A 1 115 ? -23.074 -1.495 3.784 1.00 87.38 115 ASP A N 1
ATOM 987 C CA . ASP A 1 115 ? -23.307 -1.675 2.349 1.00 87.38 115 ASP A CA 1
ATOM 988 C C . ASP A 1 115 ? -22.330 -0.844 1.512 1.00 87.38 115 ASP A C 1
ATOM 990 O O . ASP A 1 115 ? -21.777 -1.352 0.535 1.00 87.38 115 ASP A O 1
ATOM 994 N N . PHE A 1 116 ? -22.034 0.386 1.941 1.00 85.38 116 PHE A N 1
ATOM 995 C CA . PHE A 1 116 ? -21.039 1.239 1.294 1.00 85.38 116 PHE A CA 1
ATOM 996 C C . PHE A 1 116 ? -19.637 0.620 1.371 1.00 85.38 116 PHE A C 1
ATOM 998 O O . PHE A 1 116 ? -18.981 0.424 0.347 1.00 85.38 116 PHE A O 1
ATOM 1005 N N . TYR A 1 117 ? -19.195 0.225 2.570 1.00 89.25 117 TYR A N 1
ATOM 1006 C CA . TYR A 1 117 ? -17.872 -0.385 2.760 1.00 89.25 117 TYR A CA 1
ATOM 1007 C C . TYR A 1 117 ? -17.736 -1.697 1.988 1.00 89.25 117 TYR A C 1
ATOM 1009 O O . TYR A 1 117 ? -16.679 -1.990 1.429 1.00 89.25 117 TYR A O 1
ATOM 1017 N N . LYS A 1 118 ? -18.808 -2.495 1.936 1.00 89.19 118 LYS A N 1
ATOM 1018 C CA . LYS A 1 118 ? -18.845 -3.729 1.156 1.00 89.19 118 LYS A CA 1
ATOM 1019 C C . LYS A 1 118 ? -18.642 -3.438 -0.328 1.00 89.19 118 LYS A C 1
ATOM 1021 O O . LYS A 1 118 ? -17.747 -4.026 -0.924 1.00 89.19 118 LYS A O 1
ATOM 1026 N N . GLN A 1 119 ? -19.413 -2.513 -0.902 1.00 88.81 119 GLN A N 1
ATOM 1027 C CA . GLN A 1 119 ? -19.278 -2.135 -2.313 1.00 88.81 119 GLN A CA 1
ATOM 1028 C C . GLN A 1 119 ? -17.868 -1.627 -2.633 1.00 88.81 119 GLN A C 1
ATOM 1030 O O . GLN A 1 119 ? -17.266 -2.064 -3.615 1.00 88.81 119 GLN A O 1
ATOM 1035 N N . PHE A 1 120 ? -17.311 -0.775 -1.768 1.00 87.56 120 PHE A N 1
ATOM 1036 C CA . PHE A 1 120 ? -15.950 -0.265 -1.907 1.00 87.56 120 PHE A CA 1
ATOM 1037 C C . PHE A 1 120 ? -14.905 -1.388 -1.893 1.00 87.56 120 PHE A C 1
ATOM 1039 O O . PHE A 1 120 ? -14.052 -1.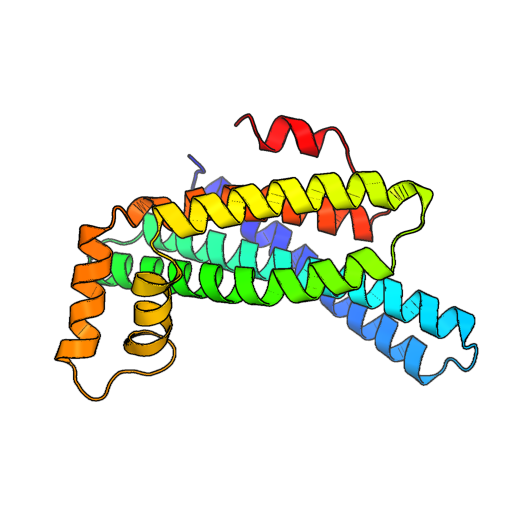488 -2.776 1.00 87.56 120 PHE A O 1
ATOM 1046 N N . PHE A 1 121 ? -14.974 -2.287 -0.913 1.00 91.50 121 PHE A N 1
ATOM 1047 C CA . PHE A 1 121 ? -14.009 -3.372 -0.822 1.00 91.50 121 PHE A CA 1
ATOM 1048 C C . PHE A 1 121 ? -14.216 -4.478 -1.864 1.00 91.50 121 PHE A C 1
ATOM 1050 O O . PHE A 1 121 ? -13.273 -5.225 -2.132 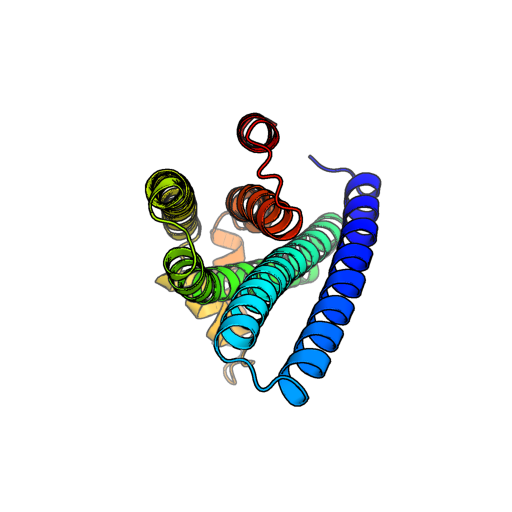1.00 91.50 121 PHE A O 1
ATOM 1057 N N . ASP A 1 122 ? -15.417 -4.634 -2.414 1.00 91.00 122 ASP A N 1
ATOM 1058 C CA . ASP A 1 122 ? -15.684 -5.542 -3.533 1.00 91.00 122 ASP A CA 1
ATOM 1059 C C . ASP A 1 122 ? -15.092 -4.980 -4.828 1.00 91.00 122 ASP A C 1
ATOM 1061 O O . ASP A 1 122 ? -14.468 -5.715 -5.589 1.00 91.00 122 ASP A O 1
ATOM 1065 N N . MET A 1 123 ? -15.194 -3.667 -5.036 1.00 90.19 123 MET A N 1
ATOM 1066 C CA . MET A 1 123 ? -14.517 -2.958 -6.119 1.00 90.19 123 MET A CA 1
ATOM 1067 C C . MET A 1 123 ? -12.992 -3.102 -6.024 1.00 90.19 123 MET A C 1
ATOM 1069 O O . MET A 1 123 ? -12.384 -3.579 -6.975 1.00 90.19 123 MET A O 1
ATOM 1073 N N . LEU A 1 124 ? -12.376 -2.802 -4.873 1.00 91.31 124 LEU A N 1
ATOM 1074 C CA . LEU A 1 124 ? -10.927 -2.990 -4.689 1.00 91.31 124 LEU A CA 1
ATOM 1075 C C . LEU A 1 124 ? -10.485 -4.443 -4.897 1.00 91.31 124 LEU A C 1
ATOM 1077 O O . LEU A 1 124 ? -9.411 -4.699 -5.432 1.00 91.31 124 LEU A O 1
ATOM 1081 N N . ASN A 1 125 ? -11.307 -5.412 -4.492 1.00 92.81 125 ASN A N 1
ATOM 1082 C CA . ASN A 1 125 ? -11.020 -6.822 -4.735 1.00 92.81 125 ASN A CA 1
ATOM 1083 C C . ASN A 1 125 ? -10.991 -7.166 -6.235 1.00 92.81 125 ASN A C 1
ATOM 1085 O O . ASN A 1 125 ? -10.219 -8.046 -6.621 1.00 92.81 125 ASN A O 1
ATOM 1089 N N . ARG A 1 126 ? -11.810 -6.508 -7.070 1.00 91.38 126 ARG A N 1
ATOM 1090 C CA . ARG A 1 126 ? -11.751 -6.670 -8.533 1.00 91.38 126 ARG A CA 1
ATOM 1091 C C . ARG A 1 126 ? -10.447 -6.110 -9.087 1.00 91.38 126 ARG A C 1
ATOM 1093 O O . ARG A 1 126 ? -9.736 -6.864 -9.737 1.00 91.38 126 ARG A O 1
ATOM 1100 N N . GLU A 1 127 ? -10.071 -4.890 -8.701 1.00 90.06 127 GLU A N 1
ATOM 1101 C CA . GLU A 1 127 ? -8.786 -4.278 -9.088 1.00 90.06 127 GLU A CA 1
ATOM 1102 C C . GLU A 1 127 ? -7.592 -5.166 -8.708 1.00 90.06 127 GLU A C 1
ATOM 1104 O O . GLU A 1 127 ? -6.690 -5.406 -9.508 1.00 90.06 127 GLU A O 1
ATOM 1109 N N . VAL A 1 128 ? -7.600 -5.728 -7.492 1.00 92.88 128 VAL A N 1
ATOM 1110 C CA . VAL A 1 128 ? -6.570 -6.683 -7.054 1.00 92.88 128 VAL A CA 1
ATOM 1111 C C . VAL A 1 128 ? -6.587 -7.947 -7.909 1.00 92.88 128 VAL A C 1
ATOM 1113 O O . VAL A 1 128 ? -5.524 -8.464 -8.233 1.00 92.88 128 VAL A O 1
ATOM 1116 N N . SER A 1 129 ? -7.761 -8.473 -8.259 1.00 92.94 129 SER A N 1
ATOM 1117 C CA . SER A 1 129 ? -7.868 -9.702 -9.058 1.00 92.94 129 SER A CA 1
ATOM 1118 C C . SER A 1 129 ? -7.336 -9.495 -10.476 1.00 92.94 129 SER A C 1
ATOM 1120 O O . SER A 1 129 ? -6.527 -10.294 -10.938 1.00 92.94 129 SER A O 1
ATOM 1122 N N . GLU A 1 130 ? -7.709 -8.388 -11.117 1.00 90.81 130 GLU A N 1
ATOM 1123 C CA . GLU A 1 130 ? -7.211 -8.003 -12.441 1.00 90.81 130 GLU A CA 1
ATOM 1124 C C . GLU A 1 130 ? -5.697 -7.765 -12.416 1.00 90.81 130 GLU A C 1
ATOM 1126 O O . GLU A 1 130 ? -4.962 -8.296 -13.248 1.00 90.81 130 GLU A O 1
ATOM 1131 N N . PHE A 1 131 ? -5.195 -7.050 -11.403 1.00 91.69 131 PHE A N 1
ATOM 1132 C CA . PHE A 1 131 ? -3.757 -6.868 -11.212 1.00 91.69 131 PHE A CA 1
ATOM 1133 C C . PHE A 1 131 ? -3.025 -8.210 -11.067 1.00 91.69 131 PHE A C 1
ATOM 1135 O O . PHE A 1 131 ? -1.972 -8.415 -11.674 1.00 91.69 131 PHE A O 1
ATOM 1142 N N . LYS A 1 132 ? -3.575 -9.141 -10.276 1.00 91.75 132 LYS A N 1
ATOM 1143 C CA . LYS A 1 132 ? -2.968 -10.460 -10.062 1.00 91.75 132 LYS A CA 1
ATOM 1144 C C . LYS A 1 132 ? -2.873 -11.280 -11.342 1.00 91.75 132 LYS A C 1
ATOM 1146 O O . LYS A 1 132 ? -1.881 -11.985 -11.517 1.00 91.75 132 LYS A O 1
ATOM 1151 N N . GLU A 1 133 ? -3.882 -11.187 -12.201 1.00 90.31 133 GLU A N 1
ATOM 1152 C CA . GLU A 1 133 ? -3.910 -11.858 -13.499 1.00 90.31 133 GLU A CA 1
ATOM 1153 C C . GLU A 1 133 ? -2.872 -11.256 -14.455 1.00 90.31 133 GLU A C 1
ATOM 1155 O O . GLU A 1 133 ? -2.045 -11.985 -14.999 1.00 90.31 133 GLU A O 1
ATOM 1160 N N . ILE A 1 134 ? -2.850 -9.926 -14.594 1.00 88.00 134 ILE A N 1
ATOM 1161 C CA . ILE A 1 134 ? -1.945 -9.216 -15.513 1.00 88.00 134 ILE A CA 1
ATOM 1162 C C . ILE A 1 134 ? -0.469 -9.459 -15.168 1.00 88.00 134 ILE A C 1
ATOM 1164 O O . ILE A 1 134 ? 0.357 -9.602 -16.069 1.00 88.00 134 ILE A O 1
ATOM 1168 N N . TYR A 1 135 ? -0.128 -9.492 -13.876 1.00 88.12 135 TYR A N 1
ATOM 1169 C CA . TYR A 1 135 ? 1.260 -9.578 -13.403 1.00 88.12 135 TYR A CA 1
ATOM 1170 C C . TYR A 1 135 ? 1.663 -10.962 -12.876 1.00 88.12 135 TYR A C 1
ATOM 1172 O O . TYR A 1 135 ? 2.716 -11.086 -12.245 1.00 88.12 135 TYR A O 1
ATOM 1180 N N . ASP A 1 136 ? 0.844 -11.988 -13.131 1.00 85.50 136 ASP A N 1
ATOM 1181 C CA . ASP A 1 136 ? 1.063 -13.380 -12.715 1.00 85.50 136 ASP A CA 1
ATOM 1182 C C . ASP A 1 136 ? 1.515 -13.484 -11.244 1.00 85.50 136 ASP A C 1
ATOM 1184 O O . ASP A 1 136 ? 2.625 -13.912 -10.902 1.00 85.50 136 ASP A O 1
ATOM 1188 N N . TYR A 1 137 ? 0.642 -13.008 -10.354 1.00 87.06 137 TYR A N 1
ATOM 1189 C CA . TYR A 1 137 ? 0.907 -12.876 -8.920 1.00 87.06 137 TYR A CA 1
ATOM 1190 C C . TYR A 1 137 ? 1.420 -14.164 -8.275 1.00 87.06 137 TYR A C 1
ATOM 1192 O O . TYR A 1 137 ? 2.436 -14.161 -7.568 1.00 87.06 137 TYR A O 1
ATOM 1200 N N . ASP A 1 138 ? 0.731 -15.271 -8.536 1.00 83.75 138 ASP A N 1
ATOM 1201 C CA . ASP A 1 138 ? 0.993 -16.535 -7.860 1.00 83.75 138 ASP A CA 1
ATOM 1202 C C . ASP A 1 138 ? 2.287 -17.199 -8.349 1.00 83.75 138 ASP A C 1
ATOM 1204 O O . ASP A 1 138 ? 2.989 -17.822 -7.547 1.00 83.75 138 ASP A O 1
ATOM 1208 N N . ASN A 1 139 ? 2.660 -17.034 -9.626 1.00 84.44 139 ASN A N 1
ATOM 1209 C CA . ASN A 1 139 ? 3.838 -17.707 -10.176 1.00 84.44 139 ASN A CA 1
ATOM 1210 C C . ASN A 1 139 ? 5.056 -16.792 -10.303 1.00 84.44 139 ASN A C 1
ATOM 1212 O O . ASN A 1 139 ? 6.155 -17.213 -9.946 1.00 84.44 139 ASN A O 1
ATOM 1216 N N . VAL A 1 140 ? 4.906 -15.570 -10.813 1.00 84.31 140 VAL A N 1
ATOM 1217 C CA . VAL A 1 140 ? 6.030 -14.662 -11.090 1.00 84.31 140 VAL A CA 1
ATOM 1218 C C . VAL A 1 140 ? 6.358 -13.828 -9.860 1.00 84.31 140 VAL A C 1
ATOM 1220 O O . VAL A 1 140 ? 7.495 -13.875 -9.384 1.00 84.31 140 VAL A O 1
ATOM 1223 N N . MET A 1 141 ? 5.378 -13.122 -9.288 1.00 86.75 141 MET A N 1
ATOM 1224 C CA . MET A 1 141 ? 5.638 -12.226 -8.150 1.00 86.75 141 MET A CA 1
ATOM 1225 C C . MET A 1 141 ? 6.128 -12.994 -6.923 1.00 86.75 141 MET A C 1
ATOM 1227 O O . MET A 1 141 ? 7.124 -12.613 -6.303 1.00 86.75 141 MET A O 1
ATOM 1231 N N . SER A 1 142 ? 5.473 -14.116 -6.613 1.00 84.44 142 SER A N 1
ATOM 1232 C CA . SER A 1 142 ? 5.873 -15.015 -5.526 1.00 84.44 142 SER A CA 1
ATOM 1233 C C . SER A 1 142 ? 7.315 -15.519 -5.689 1.00 84.44 142 SER A C 1
ATOM 1235 O O . SER A 1 142 ? 8.103 -15.500 -4.735 1.00 84.44 142 SER A O 1
ATOM 1237 N N . LYS A 1 143 ? 7.717 -15.907 -6.910 1.00 83.31 143 LYS A N 1
ATOM 1238 C CA . LYS A 1 143 ? 9.098 -16.330 -7.198 1.00 83.31 143 LYS A CA 1
ATOM 1239 C C . LYS A 1 143 ? 10.085 -15.184 -7.031 1.00 83.31 143 LYS A C 1
ATOM 1241 O O . LYS A 1 143 ? 11.072 -15.363 -6.321 1.00 83.31 143 LYS A O 1
ATOM 1246 N N . ILE A 1 144 ? 9.814 -14.016 -7.619 1.00 82.12 144 ILE A N 1
ATOM 1247 C CA . ILE A 1 144 ? 10.671 -12.827 -7.490 1.00 82.12 144 ILE A CA 1
ATOM 1248 C C . ILE A 1 144 ? 10.878 -12.499 -6.005 1.00 82.12 144 ILE A C 1
ATOM 1250 O O . ILE A 1 144 ? 12.022 -12.402 -5.551 1.00 82.12 144 ILE A O 1
ATOM 1254 N N . ARG A 1 145 ? 9.798 -12.426 -5.218 1.00 82.31 145 ARG A N 1
ATOM 1255 C CA . ARG A 1 145 ? 9.843 -12.156 -3.775 1.00 82.31 145 ARG A CA 1
ATOM 1256 C C . ARG A 1 145 ? 10.734 -13.150 -3.030 1.00 82.31 145 ARG A C 1
ATOM 1258 O O . ARG A 1 145 ? 11.618 -12.737 -2.279 1.00 82.31 145 ARG A O 1
ATOM 1265 N N . ASN A 1 146 ? 10.537 -14.448 -3.255 1.00 79.06 146 ASN A N 1
ATOM 1266 C CA . ASN A 1 146 ? 11.229 -15.500 -2.507 1.00 79.06 146 ASN A CA 1
ATOM 1267 C C . ASN A 1 146 ? 12.687 -15.716 -2.936 1.00 79.06 146 ASN A C 1
ATOM 1269 O O . ASN A 1 146 ? 13.518 -16.040 -2.090 1.00 79.06 146 ASN A O 1
ATOM 1273 N N . LYS A 1 147 ? 12.995 -15.556 -4.227 1.00 74.88 147 LYS A N 1
ATOM 1274 C CA . LYS A 1 147 ? 14.285 -15.946 -4.826 1.00 74.88 147 LYS A CA 1
ATOM 1275 C C . LYS A 1 147 ? 15.262 -14.796 -5.047 1.00 74.88 147 LYS A C 1
ATOM 1277 O O . LYS A 1 147 ? 16.450 -15.039 -5.244 1.00 74.88 147 LYS A O 1
ATOM 1282 N N . SER A 1 148 ? 14.776 -13.554 -5.038 1.00 69.62 148 SER A N 1
ATOM 1283 C CA . SER A 1 148 ? 15.602 -12.393 -5.390 1.00 69.62 148 SER A CA 1
ATOM 1284 C C . SER A 1 148 ? 15.593 -11.260 -4.363 1.00 69.62 148 SER A C 1
ATOM 1286 O O . SER A 1 148 ? 16.478 -10.398 -4.407 1.00 69.62 148 SER A O 1
ATOM 1288 N N . ILE A 1 149 ? 14.613 -11.225 -3.453 1.00 72.38 149 ILE A N 1
ATOM 1289 C CA . ILE A 1 149 ? 14.429 -10.119 -2.499 1.00 72.38 149 ILE A CA 1
ATOM 1290 C C . ILE A 1 149 ? 14.589 -10.588 -1.064 1.00 72.38 149 ILE A C 1
ATOM 1292 O O . ILE A 1 149 ? 15.495 -10.127 -0.380 1.00 72.38 149 ILE A O 1
ATOM 1296 N N . ALA A 1 150 ? 13.715 -11.494 -0.615 1.00 66.56 150 ALA A N 1
ATOM 1297 C CA . ALA A 1 150 ? 13.693 -11.946 0.773 1.00 66.56 150 ALA A CA 1
ATOM 1298 C C . ALA A 1 150 ? 14.957 -12.743 1.124 1.00 66.56 150 ALA A C 1
ATOM 1300 O O . ALA A 1 150 ? 15.499 -12.614 2.220 1.00 66.56 150 ALA A O 1
ATOM 1301 N N . HIS A 1 151 ? 15.459 -13.524 0.166 1.00 68.69 151 HIS A N 1
ATOM 1302 C CA . HIS A 1 151 ? 16.704 -14.265 0.281 1.00 68.69 151 HIS A CA 1
ATOM 1303 C C . HIS A 1 151 ? 17.451 -14.190 -1.050 1.00 68.69 151 HIS A C 1
ATOM 1305 O O . HIS A 1 151 ? 16.871 -14.461 -2.101 1.00 68.69 151 HIS A O 1
ATOM 1311 N N . TYR A 1 152 ? 18.738 -13.837 -1.013 1.00 66.38 152 TYR A N 1
ATOM 1312 C CA . TYR A 1 152 ? 19.618 -14.127 -2.141 1.00 66.38 152 TYR A CA 1
ATOM 1313 C C . TYR A 1 152 ? 19.706 -15.644 -2.264 1.00 66.38 152 TYR A C 1
ATOM 1315 O O . TYR A 1 152 ? 20.203 -16.303 -1.345 1.00 66.38 152 TYR A O 1
ATOM 1323 N N . ASP A 1 153 ? 19.185 -16.200 -3.358 1.00 73.62 153 ASP A N 1
ATOM 1324 C CA . ASP A 1 153 ? 19.332 -17.630 -3.592 1.00 73.62 153 ASP A CA 1
ATOM 1325 C C . ASP A 1 153 ? 20.829 -17.978 -3.657 1.00 73.62 153 ASP A C 1
ATOM 1327 O O . ASP A 1 153 ? 21.637 -17.251 -4.241 1.00 73.62 153 ASP A O 1
ATOM 1331 N N . ARG A 1 154 ? 21.209 -19.085 -3.010 1.00 76.75 154 ARG A N 1
ATOM 1332 C CA . ARG A 1 154 ? 22.591 -19.582 -3.046 1.00 76.75 154 ARG A CA 1
ATOM 1333 C C . ARG A 1 154 ? 22.981 -19.991 -4.464 1.00 76.75 154 ARG A C 1
ATOM 1335 O O . ARG A 1 154 ? 24.161 -19.947 -4.804 1.00 76.75 154 ARG A O 1
ATOM 1342 N N . ASN A 1 155 ? 22.004 -20.389 -5.274 1.00 83.75 155 ASN A N 1
ATOM 1343 C CA . ASN A 1 155 ? 22.174 -20.613 -6.693 1.00 83.75 155 ASN A CA 1
ATOM 1344 C C . ASN A 1 155 ? 21.987 -19.295 -7.459 1.00 83.75 155 ASN A C 1
ATOM 1346 O O . ASN A 1 155 ? 20.872 -18.804 -7.641 1.00 83.75 155 ASN A O 1
ATOM 1350 N N . PHE A 1 156 ? 23.092 -18.735 -7.952 1.00 81.38 156 PHE A N 1
ATOM 1351 C CA . PHE A 1 156 ? 23.065 -17.484 -8.709 1.00 81.38 156 PHE A CA 1
ATOM 1352 C C . PHE A 1 156 ? 22.255 -17.584 -10.009 1.00 81.38 156 PHE A C 1
ATOM 1354 O O . PHE A 1 156 ? 21.673 -16.587 -10.422 1.00 81.38 156 PHE A O 1
ATOM 1361 N N . LEU A 1 157 ? 22.175 -18.760 -10.644 1.00 83.88 157 LEU A N 1
ATOM 1362 C CA . LEU A 1 157 ? 21.355 -18.932 -11.849 1.00 83.88 157 LEU A CA 1
ATOM 1363 C C . LEU A 1 157 ? 19.864 -18.819 -11.526 1.00 83.88 157 LEU A C 1
ATOM 1365 O O . LEU A 1 157 ? 19.133 -18.172 -12.269 1.00 83.88 157 LEU A O 1
ATOM 1369 N N . ASP A 1 158 ? 19.426 -19.358 -10.386 1.00 79.38 158 ASP A N 1
ATOM 1370 C CA . ASP A 1 158 ? 18.039 -19.212 -9.935 1.00 79.38 158 ASP A CA 1
ATOM 1371 C C . ASP A 1 158 ? 17.734 -17.748 -9.599 1.00 79.38 158 ASP A C 1
ATOM 1373 O O . ASP A 1 158 ? 16.686 -17.226 -9.982 1.00 79.38 158 ASP A O 1
ATOM 1377 N N . TYR A 1 159 ? 18.679 -17.047 -8.965 1.00 79.31 159 TYR A N 1
ATOM 1378 C CA . TYR A 1 159 ? 18.583 -15.603 -8.761 1.00 79.31 159 TYR A CA 1
ATOM 1379 C C . TYR A 1 159 ? 18.491 -14.846 -10.095 1.00 79.31 159 TYR A C 1
ATOM 1381 O O . TYR A 1 159 ? 17.597 -14.021 -10.275 1.0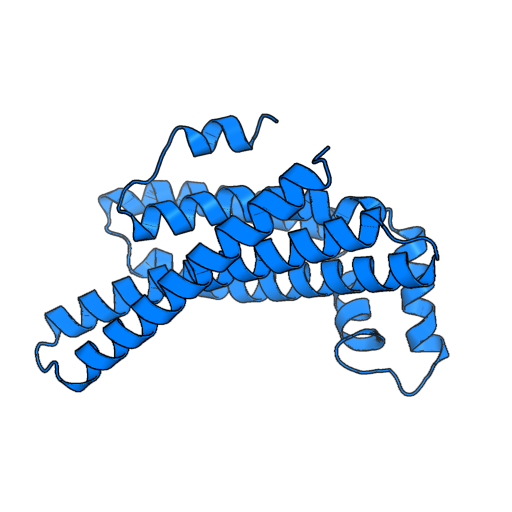0 79.31 159 TYR A O 1
ATOM 1389 N N . TYR A 1 160 ? 19.377 -15.130 -11.049 1.00 81.31 160 TYR A N 1
ATOM 1390 C CA . TYR A 1 160 ? 19.425 -14.433 -12.332 1.00 81.31 160 TYR A CA 1
ATOM 1391 C C . TYR A 1 160 ? 18.205 -14.737 -13.211 1.00 81.31 160 TYR A C 1
ATOM 1393 O O . TYR A 1 160 ? 17.718 -13.843 -13.888 1.00 81.31 160 TYR A O 1
ATOM 1401 N N . SER A 1 161 ? 17.619 -15.934 -13.127 1.00 81.94 161 SER A N 1
ATOM 1402 C CA . SER A 1 161 ? 16.390 -16.281 -13.862 1.00 81.94 161 SER A CA 1
ATOM 1403 C C . SER A 1 161 ? 15.210 -15.351 -13.537 1.00 81.94 161 SER A C 1
ATOM 1405 O O . SER A 1 161 ? 14.345 -15.107 -14.377 1.00 81.94 161 SER A O 1
ATOM 1407 N N . SER A 1 162 ? 15.186 -14.754 -12.338 1.00 77.44 162 SER A N 1
ATOM 1408 C CA . SER A 1 162 ? 14.170 -13.756 -11.983 1.00 77.44 162 SER A CA 1
ATOM 1409 C C . SER A 1 162 ? 14.316 -12.434 -12.751 1.00 77.44 162 SER A C 1
ATOM 1411 O O . SER A 1 162 ? 13.322 -11.734 -12.944 1.00 77.44 162 SER A O 1
ATOM 1413 N N . PHE A 1 163 ? 15.512 -12.131 -13.268 1.00 79.06 163 PHE A N 1
ATOM 1414 C CA . PHE A 1 163 ? 15.743 -11.040 -14.217 1.00 79.06 163 PHE A CA 1
ATOM 1415 C C . PHE A 1 163 ? 15.030 -11.301 -15.543 1.00 79.06 163 PHE A C 1
ATOM 1417 O O . PHE A 1 163 ? 14.292 -10.444 -16.022 1.00 79.06 163 PHE A O 1
ATOM 1424 N N . GLU A 1 164 ? 15.178 -12.507 -16.087 1.00 78.12 164 GLU A N 1
ATOM 1425 C CA . GLU A 1 164 ? 14.542 -12.905 -17.347 1.00 78.12 164 GLU A CA 1
ATOM 1426 C C . GLU A 1 164 ? 13.011 -12.899 -17.234 1.00 78.12 164 GLU A C 1
ATOM 1428 O O . GLU A 1 164 ? 12.315 -12.454 -18.146 1.00 78.12 164 GLU A O 1
ATOM 1433 N N . LEU A 1 165 ? 12.465 -13.326 -16.090 1.00 77.75 165 LEU A N 1
ATOM 1434 C 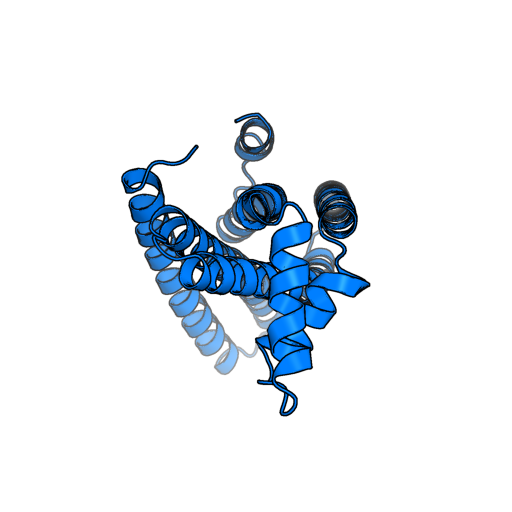CA . LEU A 1 165 ? 11.025 -13.242 -15.823 1.00 77.75 165 LEU A CA 1
ATOM 1435 C C . LEU A 1 165 ? 10.517 -11.794 -15.801 1.00 77.75 165 LEU A C 1
ATOM 1437 O O . LEU A 1 165 ? 9.410 -11.524 -16.260 1.00 77.75 165 LEU A O 1
ATOM 1441 N N . ILE A 1 166 ? 11.307 -10.858 -15.269 1.00 79.38 166 ILE A N 1
ATOM 1442 C CA . ILE A 1 166 ? 10.937 -9.441 -15.225 1.00 79.38 166 ILE A CA 1
ATOM 1443 C C . ILE A 1 166 ? 10.988 -8.813 -16.621 1.00 79.38 166 ILE A C 1
ATOM 1445 O O . ILE A 1 166 ? 10.081 -8.052 -16.966 1.00 79.38 166 ILE A O 1
ATOM 1449 N N . ASP A 1 167 ? 12.004 -9.132 -17.420 1.00 72.69 167 ASP A N 1
ATOM 1450 C CA . ASP A 1 167 ? 12.185 -8.543 -18.751 1.00 72.69 167 ASP A CA 1
ATOM 1451 C C . ASP A 1 167 ? 11.083 -8.985 -19.735 1.00 72.69 167 ASP A C 1
ATOM 1453 O O . ASP A 1 167 ? 10.587 -8.184 -20.528 1.00 72.69 167 ASP A O 1
ATOM 1457 N N . ASN A 1 168 ? 10.600 -10.226 -19.604 1.00 64.56 168 ASN A N 1
ATOM 1458 C CA . ASN A 1 168 ? 9.579 -10.803 -20.485 1.00 64.56 168 ASN A CA 1
ATOM 1459 C C . ASN A 1 168 ? 8.127 -10.360 -20.190 1.00 64.56 168 ASN A C 1
ATOM 1461 O O . ASN A 1 168 ? 7.276 -10.457 -21.071 1.00 64.56 168 ASN A O 1
ATOM 1465 N N . ASN A 1 169 ? 7.814 -9.870 -18.983 1.00 61.44 169 ASN A N 1
ATOM 1466 C CA . ASN A 1 169 ? 6.426 -9.756 -18.490 1.00 61.44 169 ASN A CA 1
ATOM 1467 C C . ASN A 1 169 ? 5.806 -8.344 -18.515 1.00 61.44 169 ASN A C 1
ATOM 1469 O O . ASN A 1 169 ? 4.992 -8.020 -17.656 1.00 61.44 169 ASN A O 1
ATOM 1473 N N . ASN A 1 170 ? 6.170 -7.462 -19.458 1.00 61.09 170 ASN A N 1
ATOM 1474 C CA . ASN A 1 170 ? 5.627 -6.083 -19.527 1.00 61.09 170 ASN A CA 1
ATOM 1475 C C . ASN A 1 170 ? 5.637 -5.340 -18.170 1.00 61.09 170 ASN A C 1
ATOM 1477 O O . ASN A 1 170 ? 4.800 -4.490 -17.862 1.00 61.09 170 ASN A O 1
ATOM 1481 N N . SER A 1 171 ? 6.639 -5.637 -17.349 1.00 66.50 171 SER A N 1
ATOM 1482 C CA . SER A 1 171 ? 6.753 -5.204 -15.955 1.00 66.50 171 SER A CA 1
ATOM 1483 C C . SER A 1 171 ? 6.976 -3.693 -15.784 1.00 66.50 171 SER A C 1
ATOM 1485 O O . SER A 1 171 ? 6.935 -3.177 -14.668 1.00 66.50 171 SER A O 1
ATOM 1487 N N . LYS A 1 172 ? 7.172 -2.962 -16.889 1.00 64.62 172 LYS A N 1
ATOM 1488 C CA . LYS A 1 172 ? 7.459 -1.518 -16.923 1.00 64.62 172 LYS A CA 1
ATOM 1489 C C . LYS A 1 172 ? 6.327 -0.658 -16.356 1.00 64.62 172 LYS A C 1
ATOM 1491 O O . LYS A 1 172 ? 6.606 0.427 -15.855 1.00 64.62 172 LYS A O 1
ATOM 1496 N N . ASP A 1 173 ? 5.095 -1.165 -16.370 1.00 81.25 173 ASP A N 1
ATOM 1497 C CA . ASP A 1 173 ? 3.916 -0.435 -15.896 1.00 81.25 173 ASP A CA 1
ATOM 1498 C C . ASP A 1 173 ? 3.393 -0.907 -14.531 1.00 81.25 173 ASP A C 1
ATOM 1500 O O . ASP A 1 173 ? 2.402 -0.359 -14.053 1.00 81.25 173 ASP A O 1
ATOM 1504 N N . ILE A 1 174 ? 4.063 -1.857 -13.859 1.00 88.88 174 ILE A N 1
ATOM 1505 C CA . ILE A 1 174 ? 3.567 -2.444 -12.600 1.00 88.88 174 ILE A CA 1
ATOM 1506 C C . ILE A 1 174 ? 3.261 -1.395 -11.530 1.00 88.88 174 ILE A C 1
ATOM 1508 O O . ILE A 1 174 ? 2.218 -1.460 -10.888 1.00 88.88 174 ILE A O 1
ATOM 1512 N N . VAL A 1 175 ? 4.132 -0.392 -11.375 1.00 88.06 175 VAL A N 1
ATOM 1513 C CA . VAL A 1 175 ? 3.933 0.659 -10.372 1.00 88.06 175 VAL A CA 1
ATOM 1514 C C . VAL A 1 175 ? 2.679 1.464 -10.689 1.00 88.06 175 VAL A C 1
ATOM 1516 O O . VAL A 1 175 ? 1.868 1.704 -9.805 1.00 88.06 175 VAL A O 1
ATOM 1519 N N . ARG A 1 176 ? 2.484 1.845 -11.957 1.00 84.00 176 ARG A N 1
ATOM 1520 C CA . ARG A 1 176 ? 1.301 2.602 -12.378 1.00 84.00 176 ARG A CA 1
ATOM 1521 C C . ARG A 1 176 ? 0.030 1.777 -12.190 1.00 84.00 176 ARG A C 1
ATOM 1523 O O . ARG A 1 176 ? -0.933 2.290 -11.639 1.00 84.00 176 ARG A O 1
ATOM 1530 N N . SER A 1 177 ? 0.039 0.516 -12.608 1.00 87.25 177 SER A N 1
ATOM 1531 C CA . SER A 1 177 ? -1.121 -0.364 -12.465 1.00 87.25 177 SER A CA 1
ATOM 1532 C C . SER A 1 177 ? -1.466 -0.610 -10.998 1.00 87.25 177 SER A C 1
ATOM 1534 O O . SER A 1 177 ? -2.636 -0.593 -10.637 1.00 87.25 177 SER A O 1
ATOM 1536 N N . PHE A 1 178 ? -0.469 -0.765 -10.124 1.00 91.50 178 PHE A N 1
ATOM 1537 C CA . PHE A 1 178 ? -0.730 -0.942 -8.697 1.00 91.50 178 PHE A CA 1
ATOM 1538 C C . PHE A 1 178 ? -1.200 0.355 -8.014 1.00 91.50 178 PHE A C 1
ATOM 1540 O O . PHE A 1 178 ? -2.001 0.304 -7.080 1.00 91.50 178 PHE A O 1
ATOM 1547 N N . LEU A 1 179 ? -0.783 1.527 -8.516 1.00 86.12 179 LEU A N 1
ATOM 1548 C CA . LEU A 1 179 ? -1.316 2.823 -8.079 1.00 86.12 179 LEU A CA 1
ATOM 1549 C C . LEU A 1 179 ? -2.833 2.946 -8.297 1.00 86.12 179 LEU A C 1
ATOM 1551 O O . LEU A 1 179 ? -3.478 3.600 -7.482 1.00 86.12 179 LEU A O 1
ATOM 1555 N N . ASN A 1 180 ? -3.421 2.277 -9.296 1.00 83.19 180 ASN A N 1
ATOM 1556 C CA . ASN A 1 180 ? -4.881 2.259 -9.489 1.00 83.19 180 ASN A CA 1
ATOM 1557 C C . ASN A 1 180 ? -5.622 1.582 -8.328 1.00 83.19 180 ASN A C 1
ATOM 1559 O O . ASN A 1 180 ? -6.718 1.998 -7.971 1.00 83.19 180 ASN A O 1
ATOM 1563 N N . PHE A 1 181 ? -5.004 0.587 -7.689 1.00 89.94 181 PHE A N 1
ATOM 1564 C CA . PHE A 1 181 ? -5.546 -0.039 -6.485 1.00 89.94 181 PHE A CA 1
ATOM 1565 C C . PHE A 1 181 ? -5.283 0.812 -5.233 1.00 89.94 181 PHE A C 1
ATOM 1567 O O . PHE A 1 181 ? -6.178 1.006 -4.408 1.00 89.94 181 PHE A O 1
ATOM 1574 N N . ILE A 1 182 ? -4.057 1.323 -5.065 1.00 90.81 182 ILE A N 1
ATOM 1575 C CA . ILE A 1 182 ? -3.671 1.962 -3.801 1.00 90.81 182 ILE A CA 1
ATOM 1576 C C . ILE A 1 182 ? -4.163 3.411 -3.668 1.00 90.81 182 ILE A C 1
ATOM 1578 O O . ILE A 1 182 ? -4.419 3.846 -2.549 1.00 90.81 182 ILE A O 1
ATOM 1582 N N . ASN A 1 183 ? -4.367 4.143 -4.774 1.00 87.00 183 ASN A N 1
ATOM 1583 C CA . ASN A 1 183 ? -4.891 5.518 -4.754 1.00 87.00 183 ASN A CA 1
ATOM 1584 C C . ASN A 1 183 ? -6.295 5.590 -4.114 1.00 87.00 183 ASN A C 1
ATOM 1586 O O . ASN A 1 183 ? -6.438 6.296 -3.112 1.00 87.00 183 ASN A O 1
ATOM 1590 N N . PRO A 1 184 ? -7.329 4.865 -4.602 1.00 86.62 184 PRO A N 1
ATOM 1591 C CA . PRO A 1 184 ? -8.655 4.902 -3.981 1.00 86.62 184 PRO A CA 1
ATOM 1592 C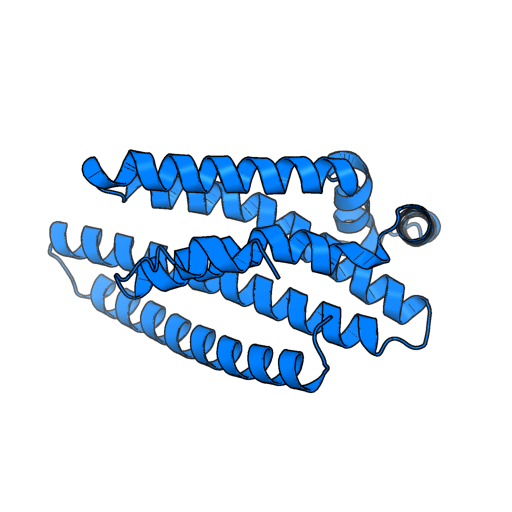 C . PRO A 1 184 ? -8.625 4.420 -2.532 1.00 86.62 184 PRO A C 1
ATOM 1594 O O . PRO A 1 184 ? -9.337 4.951 -1.680 1.00 86.62 184 PRO A O 1
ATOM 1597 N N . LEU A 1 185 ? -7.775 3.432 -2.237 1.00 90.94 185 LEU A N 1
ATOM 1598 C CA . LEU A 1 185 ? -7.604 2.932 -0.882 1.00 90.94 185 LEU A CA 1
ATOM 1599 C C . LEU A 1 185 ? -7.020 3.999 0.057 1.00 90.94 185 LEU A C 1
ATOM 1601 O O . LEU A 1 185 ? -7.486 4.107 1.187 1.00 90.94 185 LEU A O 1
ATOM 1605 N N . HIS A 1 186 ? -6.064 4.806 -0.409 1.00 89.31 186 HIS A N 1
ATOM 1606 C CA . HIS A 1 186 ? -5.481 5.908 0.358 1.00 89.31 186 HIS A CA 1
ATOM 1607 C C . HIS A 1 186 ? -6.511 6.996 0.672 1.00 89.31 186 HIS A C 1
ATOM 1609 O O . HIS A 1 186 ? -6.630 7.430 1.815 1.00 89.31 186 HIS A O 1
ATOM 1615 N N . TYR A 1 187 ? -7.295 7.417 -0.324 1.00 85.38 187 TYR A N 1
ATOM 1616 C CA . TYR A 1 187 ? -8.363 8.399 -0.104 1.00 85.38 187 TYR A CA 1
ATOM 1617 C C . TYR A 1 187 ? -9.394 7.901 0.901 1.00 85.38 187 TYR A C 1
ATOM 1619 O O . TYR A 1 187 ? -9.794 8.631 1.808 1.00 85.38 187 TYR A O 1
ATOM 1627 N N . PHE A 1 188 ? -9.783 6.635 0.774 1.00 87.69 188 PHE A N 1
ATOM 1628 C CA . PHE A 1 188 ? -10.697 6.010 1.709 1.00 87.69 188 PHE A CA 1
ATOM 1629 C C . PHE A 1 188 ? -10.136 6.005 3.136 1.00 87.69 188 PHE A C 1
ATOM 1631 O O . PHE A 1 188 ? -10.815 6.468 4.050 1.00 87.69 188 PHE A O 1
ATOM 1638 N N . THR A 1 189 ? -8.899 5.545 3.351 1.00 90.69 189 THR A N 1
ATOM 1639 C CA . THR A 1 189 ? -8.308 5.505 4.699 1.00 90.69 189 THR A CA 1
ATOM 1640 C C . THR A 1 189 ? -8.076 6.892 5.290 1.00 90.69 189 THR A C 1
ATOM 1642 O O . THR A 1 189 ? -8.245 7.061 6.497 1.00 90.69 189 THR A O 1
ATOM 1645 N N . TYR A 1 190 ? -7.767 7.894 4.466 1.00 87.44 190 TYR A N 1
ATOM 1646 C CA . TYR A 1 190 ? -7.706 9.286 4.906 1.00 87.44 190 TYR A CA 1
ATOM 1647 C C . TYR A 1 190 ? -9.070 9.779 5.406 1.00 87.44 190 TYR A C 1
ATOM 1649 O O . TYR A 1 190 ? -9.179 10.309 6.516 1.00 87.44 190 TYR A O 1
ATOM 1657 N N . GLY A 1 191 ? -10.130 9.526 4.630 1.00 85.38 191 GLY A N 1
ATOM 1658 C CA . GLY A 1 191 ? -11.498 9.875 5.011 1.00 85.38 191 GLY A CA 1
ATOM 1659 C C . GLY A 1 191 ? -11.946 9.193 6.305 1.00 85.38 191 GLY A C 1
ATOM 1660 O O . GLY A 1 191 ? -12.584 9.825 7.147 1.00 85.38 191 GLY A O 1
ATOM 1661 N N . LEU A 1 192 ? -11.526 7.940 6.535 1.00 85.94 192 LEU A N 1
ATOM 1662 C CA . LEU A 1 192 ? -11.788 7.230 7.794 1.00 85.94 192 LEU A CA 1
ATOM 1663 C C . LEU A 1 192 ? -11.209 7.938 9.023 1.00 85.94 192 LEU A C 1
ATOM 1665 O O . LEU A 1 192 ? -11.830 7.888 10.086 1.00 85.94 192 LEU A O 1
ATOM 1669 N N . ILE A 1 193 ? -10.029 8.554 8.900 1.00 86.69 193 ILE A N 1
ATOM 1670 C CA . ILE A 1 193 ? -9.393 9.295 9.999 1.00 86.69 193 ILE A CA 1
ATOM 1671 C C . ILE A 1 193 ? -10.077 10.639 10.214 1.00 86.69 193 ILE A C 1
ATOM 1673 O O . ILE A 1 193 ? -10.288 11.046 11.355 1.00 86.69 193 ILE A O 1
ATOM 1677 N N . LYS A 1 194 ? -10.382 11.357 9.130 1.00 80.50 194 LYS A N 1
ATOM 1678 C CA . LYS A 1 194 ? -10.949 12.709 9.209 1.00 80.50 194 LYS A CA 1
ATOM 1679 C C . LYS A 1 194 ? -12.441 12.720 9.536 1.00 80.50 194 LYS A C 1
ATOM 1681 O O . LYS A 1 194 ? -12.951 13.758 9.936 1.00 80.50 194 LYS A O 1
ATOM 1686 N N . GLY A 1 195 ? -13.120 11.579 9.409 1.00 74.56 195 GLY A N 1
ATOM 1687 C CA . GLY A 1 195 ? -14.575 11.494 9.548 1.00 74.56 195 GLY A CA 1
ATOM 1688 C C . GLY A 1 195 ? -15.322 12.075 8.343 1.00 74.56 195 GLY A C 1
ATOM 1689 O O . GLY A 1 195 ? -16.530 12.270 8.410 1.00 74.56 195 GLY A O 1
ATOM 1690 N N . GLU A 1 196 ? -14.608 12.334 7.248 1.00 67.50 196 GLU A N 1
ATOM 1691 C CA . GLU A 1 196 ? -15.121 12.906 6.007 1.00 67.50 196 GLU A CA 1
ATOM 1692 C C . GLU A 1 196 ? -14.746 11.951 4.871 1.00 67.50 196 GLU A C 1
ATOM 1694 O O . GLU A 1 196 ? -13.653 12.016 4.309 1.00 67.50 196 GLU A O 1
ATOM 1699 N N . ILE A 1 197 ? -15.628 10.999 4.558 1.00 62.12 197 ILE A N 1
ATOM 1700 C CA . ILE A 1 197 ? -15.470 10.184 3.350 1.00 62.12 197 ILE A CA 1
ATOM 1701 C C . ILE A 1 197 ? -15.925 11.051 2.174 1.00 62.12 197 ILE A C 1
ATOM 1703 O O . ILE A 1 197 ? -17.121 11.183 1.914 1.00 62.12 197 ILE A O 1
ATOM 1707 N N . ASP A 1 198 ? -14.967 11.666 1.481 1.00 57.47 198 ASP A N 1
ATOM 1708 C CA . ASP A 1 198 ? -15.234 12.449 0.276 1.00 57.47 198 ASP A CA 1
ATOM 1709 C C . ASP A 1 198 ? -15.676 11.519 -0.872 1.00 57.47 198 ASP A C 1
ATOM 1711 O O . ASP A 1 198 ? -14.870 10.865 -1.540 1.00 57.47 198 ASP A O 1
ATOM 1715 N N . GLN A 1 199 ? -16.992 11.456 -1.093 1.00 55.53 199 GLN A N 1
ATOM 1716 C CA . GLN A 1 199 ? -17.620 10.684 -2.171 1.00 55.53 199 GLN A CA 1
ATOM 1717 C C . GLN A 1 199 ? -17.277 11.215 -3.579 1.00 55.53 199 GLN A C 1
ATOM 1719 O O . GLN A 1 199 ? -17.585 10.550 -4.566 1.00 55.53 199 GLN A O 1
ATOM 1724 N N . PHE A 1 200 ? -16.659 12.396 -3.694 1.00 42.41 200 PHE A N 1
ATOM 1725 C CA . PHE A 1 200 ? -16.354 13.090 -4.948 1.00 42.41 200 PHE A CA 1
ATOM 1726 C C . PHE A 1 200 ? -14.922 12.805 -5.433 1.00 42.41 200 PHE A C 1
ATOM 1728 O O . PHE A 1 200 ? -14.734 12.423 -6.590 1.00 42.41 200 PHE A O 1
ATOM 1735 N N . LEU A 1 201 ? -13.921 12.839 -4.538 1.00 48.88 201 LEU A N 1
ATOM 1736 C CA . LEU A 1 201 ? -12.561 12.312 -4.804 1.00 48.88 201 LEU A CA 1
ATOM 1737 C C . LEU A 1 201 ? -12.588 10.832 -5.249 1.00 48.88 201 LEU A C 1
ATOM 1739 O O . LEU A 1 201 ? -11.730 10.362 -6.004 1.00 48.88 201 LEU A O 1
ATOM 1743 N N . PHE A 1 202 ? -13.620 10.110 -4.810 1.00 48.59 202 PHE A N 1
ATOM 1744 C CA . PHE A 1 202 ? -13.929 8.732 -5.176 1.00 48.59 202 PHE A CA 1
ATOM 1745 C C . PHE A 1 202 ? -14.332 8.536 -6.650 1.00 48.59 202 PHE A C 1
ATOM 1747 O O . PHE A 1 202 ? -14.142 7.436 -7.151 1.00 48.59 202 PHE A O 1
ATOM 1754 N N . ILE A 1 203 ? -14.844 9.553 -7.358 1.00 41.59 203 ILE A N 1
ATOM 1755 C CA . ILE A 1 203 ? -15.260 9.445 -8.773 1.00 41.59 203 ILE A CA 1
ATOM 1756 C C . ILE A 1 203 ? -14.143 9.915 -9.716 1.00 41.59 203 ILE A C 1
ATOM 1758 O O . ILE A 1 203 ? -13.876 9.268 -10.728 1.00 41.59 203 ILE A O 1
ATOM 1762 N N . ASP A 1 204 ? -13.436 10.991 -9.367 1.00 37.84 204 ASP A N 1
ATOM 1763 C CA . ASP A 1 204 ? -12.421 11.583 -10.251 1.00 37.84 204 ASP A CA 1
ATOM 1764 C C . ASP A 1 204 ? -11.064 10.862 -10.208 1.00 37.84 204 ASP A C 1
ATOM 1766 O O . ASP A 1 204 ? -10.332 10.888 -11.198 1.00 37.84 204 ASP A O 1
ATOM 1770 N N . SER A 1 205 ? -10.743 10.130 -9.130 1.00 45.56 205 SER A N 1
ATOM 1771 C CA . SER A 1 205 ? -9.535 9.278 -9.079 1.00 45.56 205 SER A CA 1
ATOM 1772 C C . SER A 1 205 ? -9.551 8.112 -10.083 1.00 45.56 205 SER A C 1
ATOM 1774 O O . SER A 1 205 ? -8.513 7.492 -10.306 1.00 45.56 205 SER A O 1
ATOM 1776 N N . TRP A 1 206 ? -10.700 7.852 -10.722 1.00 40.00 206 TRP A N 1
ATOM 1777 C CA . TRP A 1 206 ? -10.892 6.841 -11.768 1.00 40.00 206 TRP A CA 1
ATOM 1778 C C . TRP A 1 206 ? -10.726 7.381 -13.193 1.00 40.00 206 TRP A C 1
ATOM 1780 O O . TRP A 1 206 ? -10.606 6.586 -14.123 1.00 40.00 206 TRP A O 1
ATOM 1790 N N . MET A 1 207 ? -10.748 8.706 -13.396 1.00 31.22 207 MET A N 1
ATOM 1791 C CA . MET A 1 207 ? -10.860 9.313 -14.733 1.00 31.22 207 MET A CA 1
ATOM 1792 C C . MET A 1 207 ? -9.630 10.107 -15.206 1.00 31.22 207 MET A C 1
ATOM 1794 O O . MET A 1 207 ? -9.701 10.732 -16.267 1.00 31.22 207 MET A O 1
ATOM 1798 N N . SER A 1 208 ? -8.498 10.071 -14.491 1.00 31.16 208 SER A N 1
ATOM 1799 C CA . SER A 1 208 ? -7.260 10.775 -14.890 1.00 31.16 208 SER A CA 1
ATOM 1800 C C . SER A 1 208 ? -6.033 9.877 -15.013 1.00 31.16 208 SER A C 1
ATOM 1802 O O . SER A 1 208 ? -5.679 9.250 -13.989 1.00 31.16 208 SER A O 1
#

pLDDT: mean 85.1, std 12.38, range [31.16, 96.38]

Foldseek 3Di:
DDDLVRLVVLLVVLVVVLVVLVVVLVVLVVCLVVDPDPVVNVVSVLLSLLSVLLNLLSVLVSQLSVLVSQCVVDPDLVSVLVSLLSLLQSLLVSVVVVVVSLVVNLVSDDPVCNVVSVVVVVVLVVLNVVLCVLQVNVPLSVQSCVDAPPDPHPPVVSNCVNSVSCVPRVSSCSSVSSCLNSVLSNLQSVCVNVVHSPVPSNPVSNPD

Radius of gyration: 18.93 Å; chains: 1; bounding box: 49×38×53 Å